Protein AF-A0A1G9JRP3-F1 (afdb_monomer_lite)

InterPro domains:
  IPR027787 Alpha/beta-hydrolase, catalytic domain [PF10081] (118-283)

Secondary structure (DSSP, 8-state):
---HHHHTTPPPPPTTS--S-HHHHHHHHHHHHHHHHTHHHHHHHHHHH-TTSPPPPTTTHHHHHHHHHHHHHHHHHHHHHHHHHHHHTHHHHHHHHHTPPPHHHHHHHH-TTPPPPEEEEE-TTT-SSHHHHHHHHHHHHHHTTGGGSSEEEEEE--TTS---HHHHHHHHHHTTT--EEEEE---SS-HHHHHHH-HHHHHHHHHHHHHHHHHHHHHS-TTTSPEEEEEE-THHHHHHHHHS-TTTTTTS--SEEE-TT--TTSHHHHHHHHSSPTTS-TTSSSPPPTTS-TT----HHHHHHHHHHHHHHTTSSTTSTT---HHHHHHHHHHHH--TT--HHHHHHHHHHHHHSPP--

Sequence (361 aa):
MASEREVFGVPEPPEDGWGPHVPVMQGRLGGIVTILGDWRGMCGLQLRLFPQLPHPSERHRPRCRVITFLVAMGISAAFLWKAADWQKMGHRGRSFIARAPSAEEISQFAGENAMAPVRVYVGRRSERTARARAELALLELIRAGGFEHSAVVVVVPVGSGWMDPGWYDTLDIMLGSDVSTVAVQYSYLTSVRSLLAHPEYSVEQARELFEVIYDYWTQLPRDNRPKLYMHGMSQGVFNSQSTVPLRDVLGAPNNGTLWPGSRFLSPIWQHARNDRLPGSPAWMREERALDVSEEFRWFPVMTMFQLALDMAISLQVPRYGHFYVAPDYIDAWAEVVQPEGWSAKRAAGLKAIFERRPAPL

Foldseek 3Di:
DDPPCVVPVDPDQPPQDDDDDPVVLVVVVVVLVVCVVPVVPVVVVVVVPCVPDDDDPPVCVVVVVVVVVVVSVVVVVSSVVSVVQCPQQPPQSNCVRVVADDLVLLCVQVNDPADDAAEAEGHQRNDDDLLVSLLVQVSSCVVSCQFQAQEEEEEQEAQLNHDFCLQVSLCSNLVSNSHYYTYYHQHNDGRVVCVVPDLPSSLRNSQSNCCSNVVVQVPDDPVRTHQYEYEYEASRLQSNLSNDDPVVCVPPHHLFYDYYHDDCPHPVNVVLQVPDDPDDDSQPPPDPDPPDDPPDDDDPPVVVVVVVVCQVCQCPDDPGRRHDHSLVSNVVVCVRVVDPPDDPVSSVVSVVSRVPDDRDD

Radius of gyration: 25.6 Å; chains: 1; bounding box: 76×58×69 Å

Organism: NCBI:txid571298

Structure (mmCIF, N/CA/C/O backbone):
data_AF-A0A1G9JRP3-F1
#
_entry.id   AF-A0A1G9JRP3-F1
#
loop_
_atom_site.group_PDB
_atom_site.id
_atom_site.type_symbol
_atom_site.label_atom_id
_atom_site.label_alt_id
_atom_site.label_comp_id
_atom_site.label_asym_id
_atom_site.label_entity_id
_atom_site.label_seq_id
_atom_site.pdbx_PDB_ins_code
_atom_site.Cartn_x
_atom_site.Cartn_y
_atom_site.Cartn_z
_atom_site.occupancy
_atom_site.B_iso_or_equiv
_atom_site.auth_seq_id
_atom_site.auth_comp_id
_atom_site.auth_asym_id
_atom_site.auth_atom_id
_atom_site.pdbx_PDB_model_num
ATOM 1 N N . MET A 1 1 ? 0.552 -30.786 21.983 1.00 34.22 1 MET A N 1
ATOM 2 C CA . MET A 1 1 ? -0.018 -29.951 20.910 1.00 34.22 1 MET A CA 1
ATOM 3 C C . MET A 1 1 ? 1.128 -29.623 19.978 1.00 34.22 1 MET A C 1
ATOM 5 O O . MET A 1 1 ? 2.030 -28.914 20.401 1.00 34.22 1 MET A O 1
ATOM 9 N N . ALA A 1 2 ? 1.160 -30.253 18.806 1.00 27.73 2 ALA A N 1
ATOM 10 C CA . ALA A 1 2 ? 2.118 -29.921 17.755 1.00 27.73 2 ALA A CA 1
ATOM 11 C C . ALA A 1 2 ? 1.861 -28.476 17.307 1.00 27.73 2 ALA A C 1
ATOM 13 O O . ALA A 1 2 ? 0.701 -28.068 17.225 1.00 27.73 2 ALA A O 1
ATOM 14 N N . SER A 1 3 ? 2.915 -27.691 17.087 1.00 39.50 3 SER A N 1
ATOM 15 C CA . SER A 1 3 ? 2.752 -26.334 16.554 1.00 39.50 3 SER A CA 1
ATOM 16 C C . SER A 1 3 ? 2.112 -26.412 15.163 1.00 39.50 3 SER A C 1
ATOM 18 O O . SER A 1 3 ? 2.389 -27.358 14.425 1.00 39.50 3 SER A O 1
ATOM 20 N N . GLU A 1 4 ? 1.288 -25.430 14.785 1.00 40.62 4 GLU A N 1
ATOM 21 C CA . GLU A 1 4 ? 0.619 -25.357 13.470 1.00 40.62 4 GLU A CA 1
ATOM 22 C C . GLU A 1 4 ? 1.589 -25.578 12.287 1.00 40.62 4 GLU A C 1
ATOM 24 O O . GLU A 1 4 ? 1.186 -26.033 11.223 1.00 40.62 4 GLU A O 1
ATOM 29 N N . ARG A 1 5 ? 2.895 -25.363 12.498 1.00 42.25 5 ARG A N 1
ATOM 30 C CA . ARG A 1 5 ? 3.983 -25.567 11.531 1.00 42.25 5 ARG A CA 1
ATOM 31 C C . ARG A 1 5 ? 4.261 -27.030 11.166 1.00 42.25 5 ARG A C 1
ATOM 33 O O . ARG A 1 5 ? 4.614 -27.296 10.021 1.00 42.25 5 ARG A O 1
ATOM 40 N N . GLU A 1 6 ? 4.084 -27.979 12.088 1.00 37.41 6 GLU A N 1
ATOM 41 C CA . GLU A 1 6 ? 4.340 -29.411 11.824 1.00 37.41 6 GLU A CA 1
ATOM 42 C C . GLU A 1 6 ? 3.258 -30.050 10.941 1.00 37.41 6 GLU A C 1
ATOM 44 O O . GLU A 1 6 ? 3.521 -31.037 10.258 1.00 37.41 6 GLU A O 1
ATOM 49 N N . VAL A 1 7 ? 2.049 -29.481 10.920 1.00 40.53 7 VAL A N 1
ATOM 50 C CA . VAL A 1 7 ? 0.906 -30.042 10.180 1.00 40.53 7 VAL A CA 1
ATOM 51 C C . VAL A 1 7 ? 0.972 -29.717 8.680 1.00 40.53 7 VAL A C 1
ATOM 53 O O . VAL A 1 7 ? 0.469 -30.493 7.871 1.00 40.53 7 VAL A O 1
ATOM 56 N N . PHE A 1 8 ? 1.629 -28.618 8.290 1.00 44.59 8 PHE A N 1
ATOM 57 C CA . PHE A 1 8 ? 1.588 -28.089 6.916 1.00 44.59 8 PHE A CA 1
ATOM 58 C C . PHE A 1 8 ? 2.904 -28.199 6.128 1.00 44.59 8 PHE A C 1
ATOM 60 O O . PHE A 1 8 ? 2.994 -27.667 5.025 1.00 44.59 8 PHE A O 1
ATOM 67 N N . GLY A 1 9 ? 3.925 -28.892 6.650 1.00 36.00 9 GLY A N 1
ATOM 68 C CA . GLY A 1 9 ? 5.159 -29.179 5.898 1.00 36.00 9 GLY A CA 1
ATOM 69 C C . GLY A 1 9 ? 5.923 -27.934 5.426 1.00 36.00 9 GLY A C 1
ATOM 70 O O . GLY A 1 9 ? 6.604 -27.981 4.401 1.00 36.00 9 GLY A O 1
ATOM 71 N N . VAL A 1 10 ? 5.791 -26.818 6.146 1.00 42.44 10 VAL A N 1
ATOM 72 C CA . VAL A 1 10 ? 6.447 -25.548 5.816 1.00 42.44 10 VAL A CA 1
ATOM 73 C C . VAL A 1 10 ? 7.942 -25.671 6.143 1.00 42.44 10 VAL A C 1
ATOM 75 O O . VAL A 1 10 ? 8.270 -25.974 7.292 1.00 42.44 10 VAL A O 1
ATOM 78 N N . PRO A 1 11 ? 8.865 -25.465 5.183 1.00 39.88 11 PRO A N 1
ATOM 79 C CA . PRO A 1 11 ? 10.292 -25.451 5.486 1.00 39.88 11 PRO A CA 1
ATOM 80 C C . PRO A 1 11 ? 10.613 -24.337 6.490 1.00 39.88 11 PRO A C 1
ATOM 82 O O . PRO A 1 11 ? 10.056 -23.242 6.407 1.00 39.88 11 PRO A O 1
ATOM 85 N N . GLU A 1 12 ? 11.513 -24.627 7.435 1.00 36.78 12 GLU A N 1
ATOM 86 C CA . GLU A 1 12 ? 12.042 -23.655 8.399 1.00 36.78 12 GLU A CA 1
ATOM 87 C C . GLU A 1 12 ? 12.442 -22.361 7.664 1.00 36.78 12 GLU A C 1
ATOM 89 O O . GLU A 1 12 ? 13.263 -22.421 6.738 1.00 36.78 12 GLU A O 1
ATOM 94 N N . PRO A 1 13 ? 11.867 -21.193 8.016 1.00 36.53 13 PRO A N 1
ATOM 95 C CA . PRO A 1 13 ? 12.328 -19.942 7.443 1.00 36.53 13 PRO A CA 1
ATOM 96 C C . PRO A 1 13 ? 13.792 -19.747 7.859 1.00 36.53 13 PRO A C 1
ATOM 98 O O . PRO A 1 13 ? 14.125 -19.976 9.023 1.00 36.53 13 PRO A O 1
ATOM 101 N N . PRO A 1 14 ? 14.684 -19.329 6.948 1.00 38.41 14 PRO A N 1
ATOM 102 C CA . PRO A 1 14 ? 16.069 -19.083 7.314 1.00 38.41 14 PRO A CA 1
ATOM 103 C C . PRO A 1 14 ? 16.133 -18.013 8.422 1.00 38.41 14 PRO A C 1
ATOM 105 O O . PRO A 1 14 ? 15.397 -17.021 8.398 1.00 38.41 14 PRO A O 1
ATOM 108 N N . GLU A 1 15 ? 16.981 -18.237 9.432 1.00 43.28 15 GLU A N 1
ATOM 109 C CA . GLU A 1 15 ? 17.050 -17.434 10.669 1.00 43.28 15 GLU A CA 1
ATOM 110 C C . GLU A 1 15 ? 17.464 -15.953 10.455 1.00 43.28 15 GLU A C 1
ATOM 112 O O . GLU A 1 15 ? 17.547 -15.173 11.408 1.00 43.28 15 GLU A O 1
ATOM 117 N N . ASP A 1 16 ? 17.740 -15.517 9.223 1.00 42.03 16 ASP A N 1
ATOM 118 C CA . ASP A 1 16 ? 18.426 -14.261 8.910 1.00 42.03 16 ASP A CA 1
ATOM 119 C C . ASP A 1 16 ? 17.558 -13.124 8.320 1.00 42.03 16 ASP A C 1
ATOM 121 O O . ASP A 1 16 ? 18.078 -12.023 8.108 1.00 42.03 16 ASP A O 1
ATOM 125 N N . GLY A 1 17 ? 16.237 -13.305 8.188 1.00 43.75 17 GLY A N 1
ATOM 126 C CA . GLY A 1 17 ? 15.295 -12.310 7.641 1.00 43.75 17 GLY A CA 1
ATOM 127 C C . GLY A 1 17 ? 14.971 -11.073 8.514 1.00 43.75 17 GLY A C 1
ATOM 128 O O . GLY A 1 17 ? 15.193 -11.025 9.726 1.00 43.75 17 GLY A O 1
ATOM 129 N N . TRP A 1 18 ? 14.429 -10.033 7.867 1.00 45.84 18 TRP A N 1
ATOM 130 C CA . TRP A 1 18 ? 14.178 -8.661 8.355 1.00 45.84 18 TRP A CA 1
ATOM 131 C C . TRP A 1 18 ? 13.263 -8.555 9.594 1.00 45.84 18 TRP A C 1
ATOM 133 O O . TRP A 1 18 ? 12.042 -8.539 9.475 1.00 45.84 18 TRP A O 1
ATOM 143 N N . GLY A 1 19 ? 13.834 -8.450 10.798 1.00 37.22 19 GLY A N 1
ATOM 144 C CA . GLY A 1 19 ? 13.121 -8.044 12.025 1.00 37.22 19 GLY A CA 1
ATOM 145 C C . GLY A 1 19 ? 13.136 -6.518 12.248 1.00 37.22 19 GLY A C 1
ATOM 146 O O . GLY A 1 19 ? 13.969 -5.827 11.651 1.00 37.22 19 GLY A O 1
ATOM 147 N N . PRO A 1 20 ? 12.236 -5.971 13.092 1.00 38.75 20 PRO A N 1
ATOM 148 C CA . PRO A 1 20 ? 12.035 -4.532 13.247 1.00 38.75 20 PRO A CA 1
ATOM 149 C C . PRO A 1 20 ? 13.217 -3.849 13.958 1.00 38.75 20 PRO A C 1
ATOM 151 O O . PRO A 1 20 ? 14.064 -4.491 14.575 1.00 38.75 20 PRO A O 1
ATOM 154 N N . HIS A 1 21 ? 13.237 -2.515 13.868 1.00 43.53 21 HIS A N 1
ATOM 155 C CA . HIS A 1 21 ? 14.241 -1.551 14.359 1.00 43.53 21 HIS A CA 1
ATOM 156 C C . HIS A 1 21 ? 15.341 -1.139 13.358 1.00 43.53 21 HIS A C 1
ATOM 158 O O . HIS A 1 21 ? 16.546 -1.254 13.594 1.00 43.53 21 HIS A O 1
ATOM 164 N N . VAL A 1 22 ? 14.902 -0.508 12.266 1.00 49.41 22 VAL A N 1
ATOM 165 C CA . VAL A 1 22 ? 15.742 0.244 11.313 1.00 49.41 22 VAL A CA 1
ATOM 166 C C . VAL A 1 22 ? 16.638 1.317 11.985 1.00 49.41 22 VAL A C 1
ATOM 168 O O . VAL A 1 22 ? 17.801 1.425 11.581 1.00 49.41 22 VAL A O 1
ATOM 171 N N . PRO A 1 23 ? 16.218 2.040 13.053 1.00 43.78 23 PRO A N 1
ATOM 172 C CA . PRO A 1 23 ? 17.108 2.972 13.761 1.00 43.78 23 PRO A CA 1
ATOM 173 C C . PRO A 1 23 ? 18.241 2.263 14.518 1.00 43.78 23 PRO A C 1
ATOM 175 O O . PRO A 1 23 ? 19.369 2.754 14.577 1.00 43.78 23 PRO A O 1
ATOM 178 N N . VAL A 1 24 ? 17.971 1.068 15.054 1.00 46.31 24 VAL A N 1
ATOM 179 C CA . VAL A 1 24 ? 18.950 0.268 15.805 1.00 46.31 24 VAL A CA 1
ATOM 180 C C . VAL A 1 24 ? 19.989 -0.334 14.863 1.00 46.31 24 VAL A C 1
ATOM 182 O O . VAL A 1 24 ? 21.167 -0.355 15.202 1.00 46.31 24 VAL A O 1
ATOM 185 N N . MET A 1 25 ? 19.597 -0.760 13.660 1.00 43.03 25 MET A N 1
ATOM 186 C CA . MET A 1 25 ? 20.533 -1.228 12.631 1.00 43.03 25 MET A CA 1
ATOM 187 C C . MET A 1 25 ? 21.493 -0.125 12.171 1.00 43.03 25 MET A C 1
ATOM 189 O O . MET A 1 25 ? 22.694 -0.371 12.106 1.00 43.03 25 MET A O 1
ATOM 193 N N . GLN A 1 26 ? 21.007 1.095 11.908 1.00 47.03 26 GLN A N 1
ATOM 194 C CA . GLN A 1 26 ? 21.872 2.221 11.527 1.00 47.03 26 GLN A CA 1
ATOM 195 C C . GLN A 1 26 ? 22.777 2.684 12.676 1.00 47.03 26 GLN A C 1
ATOM 197 O O . GLN A 1 26 ? 23.964 2.914 12.450 1.00 47.03 26 GLN A O 1
ATOM 202 N N . GLY A 1 27 ? 22.259 2.750 13.908 1.00 47.38 27 GLY A N 1
ATOM 203 C CA . GLY A 1 27 ? 23.057 3.062 15.096 1.00 47.38 27 GLY A CA 1
ATOM 204 C C . GLY A 1 27 ? 24.115 1.997 15.401 1.00 47.38 27 GLY A C 1
ATOM 205 O O . GLY A 1 27 ? 25.244 2.332 15.752 1.00 47.38 27 GLY A O 1
ATOM 206 N N . ARG A 1 28 ? 23.797 0.710 15.200 1.00 48.72 28 ARG A N 1
ATOM 207 C CA . ARG A 1 28 ? 24.743 -0.404 15.367 1.00 48.72 28 ARG A CA 1
ATOM 208 C C . ARG A 1 28 ? 25.771 -0.469 14.243 1.00 48.72 28 ARG A C 1
ATOM 210 O O . ARG A 1 28 ? 26.931 -0.697 14.544 1.00 48.72 28 ARG A O 1
ATOM 217 N N . LEU A 1 29 ? 25.400 -0.222 12.985 1.00 47.94 29 LEU A N 1
ATOM 218 C CA . LEU A 1 29 ? 26.350 -0.122 11.866 1.00 47.94 29 LEU A CA 1
ATOM 219 C C . LEU A 1 29 ? 27.284 1.082 12.029 1.00 47.94 29 LEU A C 1
ATOM 221 O O . LEU A 1 29 ? 28.487 0.928 11.858 1.00 47.94 29 LEU A O 1
ATOM 225 N N . GLY A 1 30 ? 26.757 2.245 12.425 1.00 50.50 30 GLY A N 1
ATOM 226 C CA . GLY A 1 30 ? 27.562 3.419 12.767 1.00 50.50 30 GLY A CA 1
ATOM 227 C C . GLY A 1 30 ? 28.500 3.136 13.940 1.00 50.50 30 GLY A C 1
ATOM 228 O O . GLY A 1 30 ? 29.698 3.355 13.825 1.00 50.50 30 GLY A O 1
ATOM 229 N N . GLY A 1 31 ? 27.981 2.536 15.016 1.00 51.69 31 GLY A N 1
ATOM 230 C CA . GLY A 1 31 ? 28.766 2.117 16.177 1.00 51.69 31 GLY A CA 1
ATOM 231 C C . GLY A 1 31 ? 29.848 1.094 15.834 1.00 51.69 31 GLY A C 1
ATOM 232 O O . GLY A 1 31 ? 30.980 1.258 16.261 1.00 51.69 31 GLY A O 1
ATOM 233 N N . ILE A 1 32 ? 29.551 0.081 15.015 1.00 52.16 32 ILE A N 1
ATOM 234 C CA . ILE A 1 32 ? 30.519 -0.931 14.564 1.00 52.16 32 ILE A CA 1
ATOM 235 C C . ILE A 1 32 ? 31.581 -0.303 13.656 1.00 52.16 32 ILE A C 1
ATOM 237 O O . ILE A 1 32 ? 32.757 -0.608 13.816 1.00 52.16 32 ILE A O 1
ATOM 241 N N . VAL A 1 33 ? 31.216 0.614 12.756 1.00 54.25 33 VAL A N 1
ATOM 242 C CA . VAL A 1 33 ? 32.180 1.347 11.917 1.00 54.25 33 VAL A CA 1
ATOM 243 C C . VAL A 1 33 ? 33.055 2.284 12.756 1.00 54.25 33 VAL A C 1
ATOM 245 O O . VAL A 1 33 ? 34.250 2.371 12.496 1.00 54.25 33 VAL A O 1
ATOM 248 N N . THR A 1 34 ? 32.525 2.918 13.806 1.00 50.16 34 THR A N 1
ATOM 249 C CA . THR A 1 34 ? 33.321 3.695 14.773 1.00 50.16 34 THR A CA 1
ATOM 250 C C . THR A 1 34 ? 34.225 2.795 15.627 1.00 50.16 34 THR A C 1
ATOM 252 O O . THR A 1 34 ? 35.392 3.122 15.826 1.00 50.16 34 THR A O 1
ATOM 255 N N . ILE A 1 35 ? 33.739 1.626 16.064 1.00 49.94 35 ILE A N 1
ATOM 256 C CA . ILE A 1 35 ? 34.517 0.608 16.796 1.00 49.94 35 ILE A CA 1
ATOM 257 C C . ILE A 1 35 ? 35.663 0.063 15.924 1.00 49.94 35 ILE A C 1
ATOM 259 O O . ILE A 1 35 ? 36.779 -0.111 16.411 1.00 49.94 35 ILE A O 1
ATOM 263 N N . LEU A 1 36 ? 35.409 -0.186 14.636 1.00 52.59 36 LEU A N 1
ATOM 264 C CA . LEU A 1 36 ? 36.413 -0.637 13.666 1.00 52.59 36 LEU A CA 1
ATOM 265 C C . LEU A 1 36 ? 37.375 0.493 13.263 1.00 52.59 36 LEU A C 1
ATOM 267 O O . LEU A 1 36 ? 38.558 0.236 13.045 1.00 52.59 36 LEU A O 1
ATOM 271 N N . GLY A 1 37 ? 36.884 1.732 13.191 1.00 52.25 37 GLY A N 1
ATOM 272 C CA . GLY A 1 37 ? 37.660 2.919 12.835 1.00 52.25 37 GLY A CA 1
ATOM 273 C C . GLY A 1 37 ? 38.616 3.387 13.932 1.00 52.25 37 GLY A C 1
ATOM 274 O O . GLY A 1 37 ? 39.686 3.899 13.611 1.00 52.25 37 GLY A O 1
ATOM 275 N N . ASP A 1 38 ? 38.283 3.163 15.209 1.00 52.75 38 ASP A N 1
ATOM 276 C CA . ASP A 1 38 ? 39.042 3.707 16.342 1.00 52.75 38 ASP A CA 1
ATOM 277 C C . ASP A 1 38 ? 39.466 2.644 17.378 1.00 52.75 38 ASP A C 1
ATOM 279 O O . ASP A 1 38 ? 39.447 2.842 18.597 1.00 52.75 38 ASP A O 1
ATOM 283 N N . TRP A 1 39 ? 39.912 1.480 16.888 1.00 51.53 39 TRP A N 1
ATOM 284 C CA . TRP A 1 39 ? 40.403 0.367 17.721 1.00 51.53 39 TRP A CA 1
ATOM 285 C C . TRP A 1 39 ? 41.623 0.745 18.590 1.00 51.53 39 TRP A C 1
ATOM 287 O O . TRP A 1 39 ? 41.856 0.159 19.650 1.00 51.53 39 TRP A O 1
ATOM 297 N N . ARG A 1 40 ? 42.400 1.764 18.184 1.00 53.44 40 ARG A N 1
ATOM 298 C CA . ARG A 1 40 ? 43.481 2.346 19.005 1.00 53.44 40 ARG A CA 1
ATOM 299 C C . ARG A 1 40 ? 42.934 3.202 20.155 1.00 53.44 40 ARG A C 1
ATOM 301 O O . ARG A 1 40 ? 43.493 3.145 21.251 1.00 53.44 40 ARG A O 1
ATOM 308 N N . GLY A 1 41 ? 41.842 3.936 19.929 1.00 48.88 41 GLY A N 1
ATOM 309 C CA . GLY A 1 41 ? 41.190 4.793 20.917 1.00 48.88 41 GLY A CA 1
ATOM 310 C C . GLY A 1 41 ? 40.440 4.009 21.993 1.00 48.88 41 GLY A C 1
ATOM 311 O O . GLY A 1 41 ? 40.659 4.243 23.178 1.00 48.88 41 GLY A O 1
ATOM 312 N N . MET A 1 42 ? 39.624 3.017 21.619 1.00 47.56 42 MET A N 1
ATOM 313 C CA . MET A 1 42 ? 38.803 2.260 22.582 1.00 47.56 42 MET A CA 1
ATOM 314 C C . MET A 1 42 ? 39.610 1.347 23.504 1.00 47.56 42 MET A C 1
ATOM 316 O O . MET A 1 42 ? 39.315 1.287 24.697 1.00 47.56 42 MET A O 1
ATOM 320 N N . CYS A 1 43 ? 40.667 0.698 23.005 1.00 54.03 43 CYS A N 1
ATOM 321 C CA . CYS A 1 43 ? 41.589 -0.019 23.886 1.00 54.03 43 CYS A CA 1
ATOM 322 C C . CYS A 1 43 ? 42.281 0.951 24.855 1.00 54.03 43 CYS A C 1
ATOM 324 O O . CYS A 1 43 ? 42.412 0.629 26.027 1.00 54.03 43 CYS A O 1
ATOM 326 N N . GLY A 1 44 ? 42.652 2.160 24.421 1.00 51.62 44 GLY A N 1
ATOM 327 C CA . GLY A 1 44 ? 43.226 3.180 25.307 1.00 51.62 44 GLY A CA 1
ATOM 328 C C . GLY A 1 44 ? 42.236 3.768 26.324 1.00 51.62 44 GLY A C 1
ATOM 329 O O . GLY A 1 44 ? 42.627 4.067 27.451 1.00 51.62 44 GLY A O 1
ATOM 330 N N . LEU A 1 45 ? 40.959 3.913 25.951 1.00 44.09 45 LEU A N 1
ATOM 331 C CA . LEU A 1 45 ? 39.925 4.557 26.767 1.00 44.09 45 LEU A CA 1
ATOM 332 C C . LEU A 1 45 ? 39.265 3.585 27.762 1.00 44.09 45 LEU A C 1
ATOM 334 O O . LEU A 1 45 ? 39.075 3.945 28.922 1.00 44.09 45 LEU A O 1
ATOM 338 N N . GLN A 1 46 ? 39.002 2.329 27.369 1.00 46.12 46 GLN A N 1
ATOM 339 C CA . GLN A 1 46 ? 38.546 1.287 28.304 1.00 46.12 46 GLN A CA 1
ATOM 340 C C . GLN A 1 46 ? 39.629 0.926 29.333 1.00 46.12 46 GLN A C 1
ATOM 342 O O . GLN A 1 46 ? 39.300 0.670 30.489 1.00 46.12 46 GLN A O 1
ATOM 347 N N . LEU A 1 47 ? 40.915 0.999 28.957 1.00 50.25 47 LEU A N 1
ATOM 348 C CA . LEU A 1 47 ? 42.036 0.819 29.890 1.00 50.25 47 LEU A CA 1
ATOM 349 C C . LEU A 1 47 ? 42.170 1.960 30.915 1.00 50.25 47 LEU A C 1
ATOM 351 O O . LEU A 1 47 ? 42.809 1.762 31.944 1.00 50.25 47 LEU A O 1
ATOM 355 N N . ARG A 1 48 ? 41.570 3.136 30.671 1.00 48.00 48 ARG A N 1
ATOM 356 C CA . ARG A 1 48 ? 41.548 4.257 31.630 1.00 48.00 48 ARG A CA 1
ATOM 357 C C . ARG A 1 48 ? 40.315 4.271 32.533 1.00 48.00 48 ARG A C 1
ATOM 359 O O . ARG A 1 48 ? 40.401 4.792 33.638 1.00 48.00 48 ARG A O 1
ATOM 366 N N . LEU A 1 49 ? 39.188 3.716 32.083 1.00 48.69 49 LEU A N 1
ATOM 367 C CA . LEU A 1 49 ? 37.917 3.761 32.819 1.00 48.69 49 LEU A CA 1
ATOM 368 C C . LEU A 1 49 ? 37.705 2.575 33.774 1.00 48.69 49 LEU A C 1
ATOM 370 O O . LEU A 1 49 ? 36.920 2.692 34.709 1.00 48.69 49 LEU A O 1
ATOM 374 N N . PHE A 1 50 ? 38.424 1.463 33.592 1.00 50.81 50 PHE A N 1
ATOM 375 C CA . PHE A 1 50 ? 38.316 0.281 34.455 1.00 50.81 50 PHE A CA 1
ATOM 376 C C . PHE A 1 50 ? 39.695 -0.208 34.931 1.00 50.81 50 PHE A C 1
ATOM 378 O O . PHE A 1 50 ? 40.193 -1.221 34.437 1.00 50.81 50 PHE A O 1
ATOM 385 N N . PRO A 1 51 ? 40.318 0.458 35.923 1.00 52.69 51 PRO A N 1
ATOM 386 C CA . PRO A 1 51 ? 41.608 0.033 36.477 1.00 52.69 51 PRO A CA 1
ATOM 387 C C . PRO A 1 51 ? 41.561 -1.320 37.218 1.00 52.69 51 PRO A C 1
ATOM 389 O O . PRO A 1 51 ? 42.601 -1.814 37.638 1.00 52.69 51 PRO A O 1
ATOM 392 N N . GLN A 1 52 ? 40.377 -1.926 37.386 1.00 53.00 52 GLN A N 1
ATOM 393 C CA . GLN A 1 52 ? 40.176 -3.170 38.143 1.00 53.00 52 GLN A CA 1
ATOM 394 C C . GLN A 1 52 ? 39.957 -4.424 37.282 1.00 53.00 52 GLN A C 1
ATOM 396 O O . GLN A 1 52 ? 39.760 -5.507 37.830 1.00 53.00 52 GLN A O 1
ATOM 401 N N . LEU A 1 53 ? 39.973 -4.323 35.948 1.00 54.53 53 LEU A N 1
ATOM 402 C CA . LEU A 1 53 ? 39.851 -5.519 35.112 1.00 54.53 53 LEU A CA 1
ATOM 403 C C . LEU A 1 53 ? 41.178 -6.302 35.126 1.00 54.53 53 LEU A C 1
ATOM 405 O O . LEU A 1 53 ? 42.210 -5.733 34.760 1.00 54.53 53 LEU A O 1
ATOM 409 N N . PRO A 1 54 ? 41.186 -7.592 35.519 1.00 58.12 54 PRO A N 1
ATOM 410 C CA . PRO A 1 54 ? 42.403 -8.392 35.543 1.00 58.12 54 PRO A CA 1
ATOM 411 C C . PRO A 1 54 ? 43.024 -8.452 34.145 1.00 58.12 54 PRO A C 1
ATOM 413 O O . PRO A 1 54 ? 42.383 -8.851 33.170 1.00 58.12 54 PRO A O 1
ATOM 416 N N . HIS A 1 55 ? 44.290 -8.042 34.041 1.00 58.16 55 HIS A N 1
ATOM 417 C CA . HIS A 1 55 ? 45.019 -8.109 32.784 1.00 58.16 55 HIS A CA 1
ATOM 418 C C . HIS A 1 55 ? 45.189 -9.577 32.366 1.00 58.16 55 HIS A C 1
ATOM 420 O O . HIS A 1 55 ? 45.655 -10.388 33.172 1.00 58.16 55 HIS A O 1
ATOM 426 N N . PRO A 1 56 ? 44.863 -9.949 31.114 1.00 59.28 56 PRO A N 1
ATOM 427 C CA . PRO A 1 56 ? 45.206 -11.273 30.623 1.00 59.28 56 PRO A CA 1
ATOM 428 C C . PRO A 1 56 ? 46.725 -11.427 30.706 1.00 59.28 56 PRO A C 1
ATOM 430 O O . PRO A 1 56 ? 47.462 -10.565 30.218 1.00 59.28 56 PRO A O 1
ATOM 433 N N . SER A 1 57 ? 47.198 -12.508 31.330 1.00 63.78 57 SER A N 1
ATOM 434 C CA . SER A 1 57 ? 48.636 -12.764 31.439 1.00 63.78 57 SER A CA 1
ATOM 435 C C . SER A 1 57 ? 49.285 -12.772 30.051 1.00 63.78 57 SER A C 1
ATOM 437 O O . SER A 1 57 ? 48.640 -13.148 29.064 1.00 63.78 57 SER A O 1
ATOM 439 N N . GLU A 1 58 ? 50.553 -12.354 29.947 1.00 65.44 58 GLU A N 1
ATOM 440 C CA . GLU A 1 58 ? 51.235 -12.170 28.650 1.00 65.44 58 GLU A CA 1
ATOM 441 C C . GLU A 1 58 ? 51.135 -13.399 27.732 1.00 65.44 58 GLU A C 1
ATOM 443 O O . GLU A 1 58 ? 51.018 -13.269 26.514 1.00 65.44 58 GLU A O 1
ATOM 448 N N . ARG A 1 59 ? 51.051 -14.592 28.331 1.00 70.56 59 ARG A N 1
ATOM 449 C CA . ARG A 1 59 ? 50.855 -15.881 27.660 1.00 70.56 59 ARG A CA 1
ATOM 450 C C . ARG A 1 59 ? 49.514 -16.021 26.921 1.00 70.56 59 ARG A C 1
ATOM 452 O O . ARG A 1 59 ? 49.457 -16.681 25.886 1.00 70.56 59 ARG A O 1
ATOM 459 N N . HIS A 1 60 ? 48.430 -15.440 27.437 1.00 69.31 60 HIS A N 1
ATOM 460 C CA . HIS A 1 60 ? 47.077 -15.568 26.871 1.00 69.31 60 HIS A CA 1
ATOM 461 C C . HIS A 1 60 ? 46.680 -14.380 25.993 1.00 69.31 60 HIS A C 1
ATOM 463 O O . HIS A 1 60 ? 45.806 -14.513 25.138 1.00 69.31 60 HIS A O 1
ATOM 469 N N . ARG A 1 61 ? 47.370 -13.243 26.137 1.00 69.31 61 ARG A N 1
ATOM 470 C CA . ARG A 1 61 ? 47.156 -12.026 25.346 1.00 69.31 61 ARG A CA 1
ATOM 471 C C . ARG A 1 61 ? 47.082 -12.252 23.822 1.00 69.31 61 ARG A C 1
ATOM 473 O O . ARG A 1 61 ? 46.161 -11.697 23.218 1.00 69.31 61 ARG A O 1
ATOM 480 N N . PRO A 1 62 ? 47.959 -13.050 23.169 1.00 74.19 62 PRO A N 1
ATOM 481 C CA . PRO A 1 62 ? 47.836 -13.301 21.730 1.00 74.19 62 PRO A CA 1
ATOM 482 C C . PRO A 1 62 ? 46.587 -14.123 21.380 1.00 74.19 62 PRO A C 1
ATOM 484 O O . PRO A 1 62 ? 45.923 -13.821 20.393 1.00 74.19 62 PRO A O 1
ATOM 487 N N . ARG A 1 63 ? 46.208 -15.102 22.213 1.00 75.62 63 ARG A N 1
ATOM 488 C CA . ARG A 1 63 ? 45.003 -15.924 22.002 1.00 75.62 63 ARG A CA 1
ATOM 489 C C . ARG A 1 63 ? 43.727 -15.103 22.156 1.00 75.62 63 ARG A C 1
ATOM 491 O O . ARG A 1 63 ? 42.858 -15.185 21.297 1.00 75.62 63 ARG A O 1
ATOM 498 N N . CYS A 1 64 ? 43.642 -14.261 23.187 1.00 71.88 64 CYS A N 1
ATOM 499 C CA . CYS A 1 64 ? 42.511 -13.350 23.370 1.00 71.88 64 CYS A CA 1
ATOM 500 C C . CYS A 1 64 ? 42.364 -12.396 22.178 1.00 71.88 64 CYS A C 1
ATOM 502 O O . CYS A 1 64 ? 41.257 -12.217 21.688 1.00 71.88 64 CYS A O 1
ATOM 504 N N . ARG A 1 65 ? 43.473 -11.854 21.646 1.00 72.62 65 ARG A N 1
ATOM 505 C CA . ARG A 1 65 ? 43.442 -11.005 20.440 1.00 72.62 65 ARG A CA 1
ATOM 506 C C . ARG A 1 65 ? 42.887 -11.737 19.220 1.00 72.62 65 ARG A C 1
ATOM 508 O O . ARG A 1 65 ? 42.054 -11.172 18.522 1.00 72.62 65 ARG A O 1
ATOM 515 N N . VAL A 1 66 ? 43.325 -12.975 18.980 1.00 76.56 66 VAL A N 1
ATOM 516 C CA . VAL A 1 66 ? 42.830 -13.788 17.857 1.00 76.56 66 VAL A CA 1
ATOM 517 C C . VAL A 1 66 ? 41.344 -14.104 18.025 1.00 76.56 66 VAL A C 1
ATOM 519 O O . VAL A 1 66 ? 40.581 -13.911 17.086 1.00 76.56 66 VAL A O 1
ATOM 522 N N . ILE A 1 67 ? 40.907 -14.515 19.219 1.00 78.31 67 ILE A N 1
ATOM 523 C CA . ILE A 1 67 ? 39.492 -14.814 19.493 1.00 78.31 67 ILE A CA 1
ATOM 524 C C . ILE A 1 67 ? 38.625 -13.570 19.281 1.00 78.31 67 ILE A C 1
ATOM 526 O O . ILE A 1 67 ? 37.635 -13.631 18.560 1.00 78.31 67 ILE A O 1
ATOM 530 N N . THR A 1 68 ? 39.008 -12.425 19.849 1.00 71.69 68 THR A N 1
ATOM 531 C CA . THR A 1 68 ? 38.272 -11.168 19.665 1.00 71.69 68 THR A CA 1
ATOM 532 C C . THR A 1 68 ? 38.224 -10.748 18.196 1.00 71.69 68 THR A C 1
ATOM 534 O O . THR A 1 68 ? 37.175 -10.313 17.733 1.00 71.69 68 THR A O 1
ATOM 537 N N . PHE A 1 69 ? 39.319 -10.916 17.448 1.00 76.44 69 PHE A N 1
ATOM 538 C CA . PHE A 1 69 ? 39.351 -10.634 16.013 1.00 76.44 69 PHE A CA 1
ATOM 539 C C . PHE A 1 69 ? 38.392 -11.535 15.224 1.00 76.44 69 PHE A C 1
ATOM 541 O O . PHE A 1 69 ? 37.628 -11.034 14.404 1.00 76.44 69 PHE A O 1
ATOM 548 N N . LEU A 1 70 ? 38.376 -12.842 15.502 1.00 80.25 70 LEU A N 1
ATOM 549 C CA . LEU A 1 70 ? 37.468 -13.790 14.848 1.00 80.25 70 LEU A CA 1
ATOM 550 C C . LEU A 1 70 ? 35.998 -13.495 15.174 1.00 80.25 70 LEU A C 1
ATOM 552 O O . LEU A 1 70 ? 35.164 -13.501 14.273 1.00 80.25 70 LEU A O 1
ATOM 556 N N . VAL A 1 71 ? 35.685 -13.170 16.433 1.00 77.75 71 VAL A N 1
ATOM 557 C CA . VAL A 1 71 ? 34.335 -12.751 16.843 1.00 77.75 71 VAL A CA 1
ATOM 558 C C . VAL A 1 71 ? 33.930 -11.460 16.128 1.00 77.75 71 VAL A C 1
ATOM 560 O O . VAL A 1 71 ? 32.843 -11.392 15.562 1.00 77.75 71 VAL A O 1
ATOM 563 N N . ALA A 1 72 ? 34.809 -10.454 16.084 1.00 68.31 72 ALA A N 1
ATOM 564 C CA . ALA A 1 72 ? 34.544 -9.199 15.383 1.00 68.31 72 ALA A CA 1
ATOM 565 C C . ALA A 1 72 ? 34.358 -9.404 13.869 1.00 68.31 72 ALA A C 1
ATOM 567 O O . ALA A 1 72 ? 33.465 -8.794 13.280 1.00 68.31 72 ALA A O 1
ATOM 568 N N . MET A 1 73 ? 35.147 -10.285 13.242 1.00 79.25 73 MET A N 1
ATOM 569 C CA . MET A 1 73 ? 34.975 -10.667 11.837 1.00 79.25 73 MET A CA 1
ATOM 570 C C . MET A 1 73 ? 33.642 -11.375 11.593 1.00 79.25 73 MET A C 1
ATOM 572 O O . MET A 1 73 ? 32.950 -11.020 10.644 1.00 79.25 73 MET A O 1
ATOM 576 N N . GLY A 1 74 ? 33.265 -12.334 12.444 1.00 78.19 74 GLY A N 1
ATOM 577 C CA . GLY A 1 74 ? 31.991 -13.048 12.331 1.00 78.19 74 GLY A CA 1
ATOM 578 C C . GLY A 1 74 ? 30.796 -12.104 12.459 1.00 78.19 74 GLY A C 1
ATOM 579 O O . GLY A 1 74 ? 29.904 -12.114 11.613 1.00 78.19 74 GLY A O 1
ATOM 580 N N . ILE A 1 75 ? 30.830 -11.213 13.455 1.00 76.81 75 ILE A N 1
ATOM 581 C CA . ILE A 1 75 ? 29.827 -10.157 13.631 1.00 76.81 75 ILE A CA 1
ATOM 582 C C . ILE A 1 75 ? 29.780 -9.266 12.382 1.00 76.81 75 ILE A C 1
ATOM 584 O O . ILE A 1 75 ? 28.713 -9.067 11.808 1.00 76.81 75 ILE A O 1
ATOM 588 N N . SER A 1 76 ? 30.927 -8.768 11.915 1.00 71.44 76 SER A N 1
ATOM 589 C CA . SER A 1 76 ? 30.993 -7.885 10.742 1.00 71.44 76 SER A CA 1
ATOM 590 C C . SER A 1 76 ? 30.447 -8.555 9.482 1.00 71.44 76 SER A C 1
ATOM 592 O O . SER A 1 76 ? 29.687 -7.929 8.750 1.00 71.44 76 SER A O 1
ATOM 594 N N . ALA A 1 77 ? 30.775 -9.827 9.246 1.00 75.12 77 ALA A N 1
ATOM 595 C CA . ALA A 1 77 ? 30.250 -10.594 8.121 1.00 75.12 77 ALA A CA 1
ATOM 596 C C . ALA A 1 77 ? 28.720 -10.729 8.191 1.00 75.12 77 ALA A C 1
ATOM 598 O O . ALA A 1 77 ? 28.045 -10.465 7.198 1.00 75.12 77 ALA A O 1
ATOM 599 N N . ALA A 1 78 ? 28.166 -11.039 9.368 1.00 73.06 78 ALA A N 1
ATOM 600 C CA . ALA A 1 78 ? 26.719 -11.131 9.565 1.00 73.06 78 ALA A CA 1
ATOM 601 C C . ALA A 1 78 ? 26.009 -9.782 9.334 1.00 73.06 78 ALA A C 1
ATOM 603 O O . ALA A 1 78 ? 24.969 -9.723 8.677 1.00 73.06 78 ALA A O 1
ATOM 604 N N . PHE A 1 79 ? 26.579 -8.676 9.821 1.00 73.75 79 PHE A N 1
ATOM 605 C CA . PHE A 1 79 ? 26.021 -7.339 9.590 1.00 73.75 79 PHE A CA 1
ATOM 606 C C . PHE A 1 79 ? 26.143 -6.894 8.128 1.00 73.75 79 PHE A C 1
ATOM 608 O O . PHE A 1 79 ? 25.211 -6.282 7.610 1.00 73.75 79 PHE A O 1
ATOM 615 N N . LEU A 1 80 ? 27.252 -7.208 7.449 1.00 69.69 80 LEU A N 1
ATOM 616 C CA . LEU A 1 80 ? 27.432 -6.929 6.021 1.00 69.69 80 LEU A CA 1
ATOM 617 C C . LEU A 1 80 ? 26.447 -7.724 5.161 1.00 69.69 80 LEU A C 1
ATOM 619 O O . LEU A 1 80 ? 25.888 -7.166 4.219 1.00 69.69 80 LEU A O 1
ATOM 623 N N . TRP A 1 81 ? 26.193 -8.986 5.512 1.00 68.00 81 TRP A N 1
ATOM 624 C CA . TRP A 1 81 ? 25.180 -9.818 4.865 1.00 68.00 81 TRP A CA 1
ATOM 625 C C . TRP A 1 81 ? 23.786 -9.200 4.995 1.00 68.00 81 TRP A C 1
ATOM 627 O O . TRP A 1 81 ? 23.160 -8.876 3.986 1.00 68.00 81 TRP A O 1
ATOM 637 N N . LYS A 1 82 ? 23.349 -8.891 6.227 1.00 72.62 82 LYS A N 1
ATOM 638 C CA . LYS A 1 82 ? 22.062 -8.211 6.447 1.00 72.62 82 LYS A CA 1
ATOM 639 C C . LYS A 1 82 ? 22.003 -6.867 5.722 1.00 72.62 82 LYS A C 1
ATOM 641 O O . LYS A 1 82 ? 21.007 -6.545 5.085 1.00 72.62 82 LYS A O 1
ATOM 646 N N . ALA A 1 83 ? 23.077 -6.080 5.743 1.00 68.81 83 ALA A N 1
ATOM 647 C CA . ALA A 1 83 ? 23.128 -4.823 5.005 1.00 68.81 83 ALA A CA 1
ATOM 648 C C . ALA A 1 83 ? 22.968 -5.026 3.488 1.00 68.81 83 ALA A C 1
ATOM 650 O O . ALA A 1 83 ? 22.310 -4.207 2.846 1.00 68.81 83 ALA A O 1
ATOM 651 N N . ALA A 1 84 ? 23.520 -6.099 2.912 1.00 61.41 84 ALA A N 1
ATOM 652 C CA . ALA A 1 84 ? 23.372 -6.419 1.495 1.00 61.41 84 ALA A CA 1
ATOM 653 C C . ALA A 1 84 ? 21.914 -6.730 1.128 1.00 61.41 84 ALA A C 1
ATOM 655 O O . ALA A 1 84 ? 21.415 -6.207 0.128 1.00 61.41 84 ALA A O 1
ATOM 656 N N . ASP A 1 85 ? 21.200 -7.485 1.962 1.00 73.06 85 ASP A N 1
ATOM 657 C CA . ASP A 1 85 ? 19.773 -7.751 1.759 1.00 73.06 85 ASP A CA 1
ATOM 658 C C . ASP A 1 85 ? 18.927 -6.467 1.866 1.00 73.06 85 ASP A C 1
ATOM 660 O O . ASP A 1 85 ? 17.999 -6.271 1.076 1.00 73.06 85 ASP A O 1
ATOM 664 N N . TRP A 1 86 ? 19.322 -5.510 2.721 1.00 77.69 86 TRP A N 1
ATOM 665 C CA . TRP A 1 86 ? 18.661 -4.197 2.814 1.00 77.69 86 TRP A CA 1
ATOM 666 C C . TRP A 1 86 ? 18.789 -3.445 1.495 1.00 77.69 86 TRP A C 1
ATOM 668 O O . TRP A 1 86 ? 17.863 -2.769 1.043 1.00 77.69 86 TRP A O 1
ATOM 678 N N . GLN A 1 87 ? 19.964 -3.548 0.863 1.00 76.19 87 GLN A N 1
ATOM 679 C CA . GLN A 1 87 ? 20.227 -2.884 -0.408 1.00 76.19 87 GLN A CA 1
ATOM 680 C C . GLN A 1 87 ? 19.440 -3.520 -1.559 1.00 76.19 87 GLN A C 1
ATOM 682 O O . GLN A 1 87 ? 19.003 -2.789 -2.453 1.00 76.19 87 GLN A O 1
ATOM 687 N N . LYS A 1 88 ? 19.205 -4.844 -1.540 1.00 81.00 88 LYS A N 1
ATOM 688 C CA . LYS A 1 88 ? 18.420 -5.542 -2.581 1.00 81.00 88 LYS A CA 1
ATOM 689 C C . LYS A 1 88 ? 16.980 -5.024 -2.679 1.00 81.00 88 LYS A C 1
ATOM 691 O O . LYS A 1 88 ? 16.429 -4.974 -3.780 1.00 81.00 88 LYS A O 1
ATOM 696 N N . MET A 1 89 ? 16.409 -4.562 -1.564 1.00 81.62 89 MET A N 1
ATOM 697 C CA . MET A 1 89 ? 15.053 -4.003 -1.480 1.00 81.62 89 MET A CA 1
ATOM 698 C C . MET A 1 89 ? 14.870 -2.692 -2.276 1.00 81.62 89 MET A C 1
ATOM 700 O O . MET A 1 89 ? 13.759 -2.331 -2.662 1.00 81.62 89 MET A O 1
ATOM 704 N N . GLY A 1 90 ? 15.958 -1.969 -2.567 1.00 85.06 90 GLY A N 1
ATOM 705 C CA . GLY A 1 90 ? 15.901 -0.666 -3.234 1.00 85.06 90 GLY A CA 1
ATOM 706 C C . GLY A 1 90 ? 15.416 0.464 -2.314 1.00 85.06 90 GLY A C 1
ATOM 707 O O . GLY A 1 90 ? 15.047 0.257 -1.163 1.00 85.06 90 GLY A O 1
ATOM 708 N N . HIS A 1 91 ? 15.476 1.716 -2.777 1.00 85.44 91 HIS A N 1
ATOM 709 C CA . HIS A 1 91 ? 15.128 2.867 -1.925 1.00 85.44 91 HIS A CA 1
ATOM 710 C C . HIS A 1 91 ? 13.625 2.950 -1.597 1.00 85.44 91 HIS A C 1
ATOM 712 O O . HIS A 1 91 ? 13.275 3.346 -0.489 1.00 85.44 91 HIS A O 1
ATOM 718 N N . ARG A 1 92 ? 12.744 2.554 -2.531 1.00 89.00 92 ARG A N 1
ATOM 719 C CA . ARG A 1 92 ? 11.285 2.597 -2.338 1.00 89.00 92 ARG A CA 1
ATOM 720 C C . ARG A 1 92 ? 10.818 1.601 -1.282 1.00 89.00 92 ARG A C 1
ATOM 722 O O . ARG A 1 92 ? 10.148 2.018 -0.346 1.00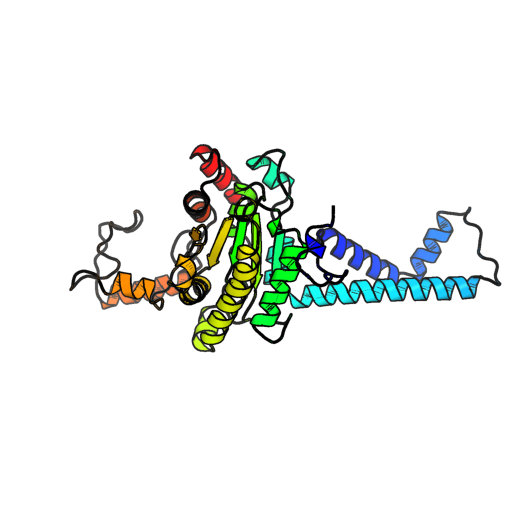 89.00 92 ARG A O 1
ATOM 729 N N . GLY A 1 93 ? 11.261 0.347 -1.364 1.00 89.00 93 GLY A N 1
ATOM 730 C CA . GLY A 1 93 ? 10.950 -0.647 -0.339 1.00 89.00 93 GLY A CA 1
ATOM 731 C C . GLY A 1 93 ? 11.505 -0.266 1.033 1.00 89.00 93 GLY A C 1
ATOM 732 O O . GLY A 1 93 ? 10.769 -0.273 2.012 1.00 89.00 93 GLY A O 1
ATOM 733 N N . ARG A 1 94 ? 12.755 0.213 1.104 1.00 89.00 94 ARG A N 1
ATOM 734 C CA . ARG A 1 94 ? 13.325 0.713 2.369 1.00 89.00 94 ARG A CA 1
ATOM 735 C C . ARG A 1 94 ? 12.512 1.856 2.971 1.00 89.00 94 ARG A C 1
ATOM 737 O O . ARG A 1 94 ? 12.307 1.876 4.176 1.00 89.00 94 ARG A O 1
ATOM 744 N N . SER A 1 95 ? 12.040 2.790 2.145 1.00 88.12 95 SER A N 1
ATOM 745 C CA . SER A 1 95 ? 11.165 3.876 2.597 1.00 88.12 95 SER A CA 1
ATOM 746 C C . SER A 1 95 ? 9.816 3.354 3.096 1.00 88.12 95 SER A C 1
ATOM 748 O O . SER A 1 95 ? 9.334 3.832 4.115 1.00 88.12 95 SER A O 1
ATOM 750 N N . PHE A 1 96 ? 9.219 2.385 2.400 1.00 90.88 96 PHE A N 1
ATOM 751 C CA . PHE A 1 96 ? 7.949 1.765 2.781 1.00 90.88 96 PHE A CA 1
ATOM 752 C C . PHE A 1 96 ? 8.031 1.055 4.141 1.00 90.88 96 PHE A C 1
ATOM 754 O O . PHE A 1 96 ? 7.133 1.214 4.964 1.00 90.88 96 PHE A O 1
ATOM 761 N N . ILE A 1 97 ? 9.131 0.348 4.414 1.00 89.25 97 ILE A N 1
ATOM 762 C CA . ILE A 1 97 ? 9.362 -0.311 5.707 1.00 89.25 97 ILE A CA 1
ATOM 763 C C . ILE A 1 97 ? 9.729 0.699 6.804 1.00 89.25 97 ILE A C 1
ATOM 765 O O . ILE A 1 97 ? 9.185 0.657 7.902 1.00 89.25 97 ILE A O 1
ATOM 769 N N . ALA A 1 98 ? 10.661 1.616 6.531 1.00 86.06 98 ALA A N 1
ATOM 770 C CA . ALA A 1 98 ? 11.243 2.480 7.560 1.00 86.06 98 ALA A CA 1
ATOM 771 C C . ALA A 1 98 ? 10.349 3.654 7.986 1.00 86.06 98 ALA A C 1
ATOM 773 O O . ALA A 1 98 ? 10.589 4.233 9.041 1.00 86.06 98 ALA A O 1
ATOM 774 N N . ARG A 1 99 ? 9.363 4.034 7.164 1.00 86.44 99 ARG A N 1
ATOM 775 C CA . ARG A 1 99 ? 8.443 5.152 7.434 1.00 86.44 99 ARG A CA 1
ATOM 776 C C . ARG A 1 99 ? 7.057 4.684 7.893 1.00 86.44 99 ARG A C 1
ATOM 778 O O . ARG A 1 99 ? 6.077 5.379 7.648 1.00 86.44 99 ARG A O 1
ATOM 785 N N . ALA A 1 100 ? 6.957 3.502 8.497 1.00 86.94 100 ALA A N 1
ATOM 786 C CA . ALA A 1 100 ? 5.707 3.071 9.115 1.00 86.94 100 ALA A CA 1
ATOM 787 C C . ALA A 1 100 ? 5.314 4.011 10.275 1.00 86.94 100 ALA A C 1
ATOM 789 O O . ALA A 1 100 ? 6.217 4.519 10.952 1.00 86.94 100 ALA A O 1
ATOM 790 N N . PRO A 1 101 ? 4.008 4.265 10.499 1.00 87.44 101 PRO A N 1
ATOM 791 C CA . PRO A 1 101 ? 3.526 4.984 11.672 1.00 87.44 101 PRO A CA 1
ATOM 792 C C . PRO A 1 101 ? 4.099 4.372 12.954 1.00 87.44 101 PRO A C 1
ATOM 794 O O . PRO A 1 101 ? 4.296 3.157 13.044 1.00 87.44 101 PRO A O 1
ATOM 797 N N . SER A 1 102 ? 4.400 5.210 13.945 1.00 83.31 102 SER A N 1
ATOM 798 C CA . SER A 1 102 ? 4.867 4.705 15.236 1.00 83.31 102 SER A CA 1
ATOM 799 C C . SER A 1 102 ? 3.709 4.061 16.000 1.00 83.31 102 SER A C 1
ATOM 801 O O . SER A 1 102 ? 2.554 4.447 15.825 1.00 83.31 102 SER A O 1
ATOM 803 N N . ALA A 1 103 ? 4.016 3.122 16.899 1.00 83.12 103 ALA A N 1
ATOM 804 C CA . ALA A 1 103 ? 3.007 2.541 17.787 1.00 83.12 103 ALA A CA 1
ATOM 805 C C . ALA A 1 103 ? 2.249 3.626 18.575 1.00 83.12 103 ALA A C 1
ATOM 807 O O . ALA A 1 103 ? 1.042 3.536 18.737 1.00 83.12 103 ALA A O 1
ATOM 808 N N . GLU A 1 104 ? 2.938 4.696 18.986 1.00 83.38 104 GLU A N 1
ATOM 809 C CA . GLU A 1 104 ? 2.320 5.848 19.647 1.00 83.38 104 GLU A CA 1
ATOM 810 C C . GLU A 1 104 ? 1.303 6.565 18.745 1.00 83.38 104 GLU A C 1
ATOM 812 O O . GLU A 1 104 ? 0.191 6.848 19.184 1.00 83.38 104 GLU A O 1
ATOM 817 N N . GLU A 1 105 ? 1.651 6.830 17.482 1.00 84.94 105 GLU A N 1
ATOM 818 C CA . GLU A 1 105 ? 0.742 7.467 16.523 1.00 84.94 105 GLU A CA 1
ATOM 819 C C . GLU A 1 105 ? -0.498 6.600 16.267 1.00 84.94 105 GLU A C 1
ATOM 821 O O . GLU A 1 105 ? -1.621 7.103 16.239 1.00 84.94 105 GLU A O 1
ATOM 826 N N . ILE A 1 106 ? -0.302 5.287 16.132 1.00 89.94 106 ILE A N 1
ATOM 827 C CA . ILE A 1 106 ? -1.392 4.329 15.937 1.00 89.94 106 ILE A CA 1
ATOM 828 C C . ILE A 1 106 ? -2.280 4.293 17.185 1.00 89.94 106 ILE A C 1
ATOM 830 O O . ILE A 1 106 ? -3.499 4.421 17.071 1.00 89.94 106 ILE A O 1
ATOM 834 N N . SER A 1 107 ? -1.694 4.204 18.383 1.00 87.69 107 SER A N 1
ATOM 835 C CA . SER A 1 107 ? -2.439 4.162 19.644 1.00 87.69 107 SER A CA 1
ATOM 836 C C . SER A 1 107 ? -3.243 5.428 19.921 1.00 87.69 107 SER A C 1
ATOM 838 O O . SER A 1 107 ? -4.335 5.336 20.479 1.00 87.69 107 SER A O 1
ATOM 840 N N . GLN A 1 108 ? -2.769 6.602 19.491 1.00 87.75 108 GLN A N 1
ATOM 841 C CA . GLN A 1 108 ? -3.527 7.854 19.616 1.00 87.75 108 GLN A CA 1
ATOM 842 C C . GLN A 1 108 ? -4.885 7.803 18.895 1.00 87.75 108 GLN A C 1
ATOM 844 O O . GLN A 1 108 ? -5.817 8.499 19.300 1.00 87.75 108 GLN A O 1
ATOM 849 N N . PHE A 1 109 ? -5.014 6.989 17.843 1.00 91.12 109 PHE A N 1
ATOM 850 C CA . PHE A 1 109 ? -6.248 6.857 17.067 1.00 91.12 109 PHE A CA 1
ATOM 851 C C . PHE A 1 109 ? -7.010 5.549 17.334 1.00 91.12 109 PHE A C 1
ATOM 853 O O . PHE A 1 109 ? -8.240 5.548 17.476 1.00 91.12 109 PHE A O 1
ATOM 860 N N . ALA A 1 110 ? -6.296 4.426 17.363 1.00 88.88 110 ALA A N 1
ATOM 861 C CA . ALA A 1 110 ? -6.862 3.086 17.477 1.00 88.88 110 ALA A CA 1
ATOM 862 C C . ALA A 1 110 ? -7.012 2.604 18.930 1.00 88.88 110 ALA A C 1
ATOM 864 O O . ALA A 1 110 ? -7.787 1.687 19.183 1.00 88.88 110 ALA A O 1
ATOM 865 N N . GLY A 1 111 ? -6.337 3.247 19.888 1.00 86.56 111 GLY A N 1
ATOM 866 C CA . GLY A 1 111 ? -6.347 2.868 21.301 1.00 86.56 111 GLY A CA 1
ATOM 867 C C . GLY A 1 111 ? -5.183 1.956 21.708 1.00 86.56 111 GLY A C 1
ATOM 868 O O . GLY A 1 111 ? -4.207 1.777 20.982 1.00 86.56 111 GLY A O 1
ATOM 869 N N . GLU A 1 112 ? -5.275 1.391 22.912 1.00 77.31 112 GLU A N 1
ATOM 870 C CA . GLU A 1 112 ? -4.170 0.673 23.572 1.00 77.31 112 GLU A CA 1
ATOM 871 C C . GLU A 1 112 ? -3.825 -0.685 22.936 1.00 77.31 112 GLU A C 1
ATOM 873 O O . GLU A 1 112 ? -2.725 -1.187 23.137 1.00 77.31 112 GLU A O 1
ATOM 878 N N . ASN A 1 113 ? -4.714 -1.247 22.112 1.00 79.44 113 ASN A N 1
ATOM 879 C CA . ASN A 1 113 ? -4.515 -2.538 21.438 1.00 79.44 113 ASN A CA 1
ATOM 880 C C . ASN A 1 113 ? -3.760 -2.424 20.098 1.00 79.44 113 ASN A C 1
ATOM 882 O O . ASN A 1 113 ? -3.867 -3.311 19.256 1.00 79.44 113 ASN A O 1
ATOM 886 N N . ALA A 1 114 ? -3.038 -1.325 19.865 1.00 83.31 114 ALA A N 1
ATOM 887 C CA . ALA A 1 114 ? -2.297 -1.125 18.626 1.00 83.31 114 ALA A CA 1
ATOM 888 C C . ALA A 1 114 ? -1.180 -2.167 18.456 1.00 83.31 114 ALA A C 1
ATOM 890 O O . ALA A 1 114 ? -0.366 -2.385 19.357 1.00 83.31 114 ALA A O 1
ATOM 891 N N . MET A 1 115 ? -1.113 -2.769 17.273 1.00 82.81 115 MET A N 1
ATOM 892 C CA . MET A 1 115 ? -0.070 -3.718 16.895 1.00 82.81 115 MET A CA 1
ATOM 893 C C . MET A 1 115 ? 1.114 -3.006 16.226 1.00 82.81 115 MET A C 1
ATOM 895 O O . MET A 1 115 ? 1.054 -1.830 15.863 1.00 82.81 115 MET A O 1
ATOM 899 N N . ALA A 1 116 ? 2.231 -3.717 16.066 1.00 80.81 116 ALA A N 1
ATOM 900 C CA . ALA A 1 116 ? 3.333 -3.230 15.245 1.00 80.81 116 ALA A CA 1
ATOM 901 C C . ALA A 1 116 ? 2.999 -3.451 13.756 1.00 80.81 116 ALA A C 1
ATOM 903 O O . ALA A 1 116 ? 2.653 -4.576 13.402 1.00 80.81 116 ALA A O 1
ATOM 904 N N . PRO A 1 117 ? 3.161 -2.448 12.871 1.00 87.56 117 PRO A N 1
ATOM 905 C CA . PRO A 1 117 ? 2.881 -2.618 11.448 1.00 87.56 117 PRO A CA 1
ATOM 906 C C . PRO A 1 117 ? 3.684 -3.760 10.818 1.00 87.56 117 PRO A C 1
ATOM 908 O O . PRO A 1 117 ? 4.921 -3.732 10.815 1.00 87.56 117 PRO A O 1
ATOM 911 N N . VAL A 1 118 ? 2.995 -4.728 10.207 1.00 93.19 118 VAL A N 1
ATOM 912 C CA . VAL A 1 118 ? 3.639 -5.780 9.411 1.00 93.19 118 VAL A CA 1
ATOM 913 C C . VAL A 1 118 ? 3.637 -5.386 7.941 1.00 93.19 118 VAL A C 1
ATOM 915 O O . VAL A 1 118 ? 2.635 -5.470 7.234 1.00 93.19 118 VAL A O 1
ATOM 918 N N . ARG A 1 119 ? 4.806 -4.967 7.456 1.00 94.50 119 ARG A N 1
ATOM 919 C CA . ARG A 1 119 ? 5.029 -4.576 6.062 1.00 94.50 119 ARG A CA 1
ATOM 920 C C . ARG A 1 119 ? 6.107 -5.453 5.439 1.00 94.50 119 ARG A C 1
ATOM 922 O O . ARG A 1 119 ? 7.216 -5.538 5.957 1.00 94.50 119 ARG A O 1
ATOM 929 N N . VAL A 1 120 ? 5.806 -6.059 4.297 1.00 95.62 120 VAL A N 1
ATOM 930 C CA . VAL A 1 120 ? 6.733 -6.889 3.523 1.00 95.62 120 VAL A CA 1
ATOM 931 C C . VAL A 1 120 ? 6.923 -6.290 2.141 1.00 95.62 120 VAL A C 1
ATOM 933 O O . VAL A 1 120 ? 5.965 -5.962 1.442 1.00 95.62 120 VAL A O 1
ATOM 936 N N . TYR A 1 121 ? 8.182 -6.155 1.730 1.00 95.44 121 TYR A N 1
ATOM 937 C CA . TYR A 1 121 ? 8.524 -5.663 0.405 1.00 95.44 121 TYR A CA 1
ATOM 938 C C . TYR A 1 121 ? 9.682 -6.451 -0.190 1.00 95.44 121 TYR A C 1
ATOM 940 O O . TYR A 1 121 ? 10.791 -6.448 0.347 1.00 95.44 121 TYR A O 1
ATOM 948 N N . VAL A 1 122 ? 9.449 -7.053 -1.355 1.00 94.50 122 VAL A N 1
ATOM 949 C CA . VAL A 1 122 ? 10.487 -7.763 -2.108 1.00 94.50 122 VAL A CA 1
ATOM 950 C C . VAL A 1 122 ? 10.944 -6.916 -3.290 1.00 94.50 122 VAL A C 1
ATOM 952 O O . VAL A 1 122 ? 10.174 -6.562 -4.187 1.00 94.50 122 VAL A O 1
ATOM 955 N N . GLY A 1 123 ? 12.234 -6.581 -3.290 1.00 91.62 123 GLY A N 1
ATOM 956 C CA . GLY A 1 123 ? 12.865 -5.809 -4.353 1.00 91.62 123 GLY A CA 1
ATOM 957 C C . GLY A 1 123 ? 13.019 -6.608 -5.648 1.00 91.62 123 GLY A C 1
ATOM 958 O O . GLY A 1 123 ? 13.137 -7.833 -5.657 1.00 91.62 123 GLY A O 1
ATOM 959 N N . ARG A 1 124 ? 13.109 -5.904 -6.781 1.00 89.19 124 ARG A N 1
ATOM 960 C CA . ARG A 1 124 ? 13.206 -6.541 -8.107 1.00 89.19 124 ARG A CA 1
ATOM 961 C C . ARG A 1 124 ? 14.440 -7.441 -8.274 1.00 89.19 124 ARG A C 1
ATOM 963 O O . ARG A 1 124 ? 14.417 -8.364 -9.089 1.00 89.19 124 ARG A O 1
ATOM 970 N N . ARG A 1 125 ? 15.520 -7.149 -7.542 1.00 86.81 125 ARG A N 1
ATOM 971 C CA . ARG A 1 125 ? 16.793 -7.892 -7.556 1.00 86.81 125 ARG A CA 1
ATOM 972 C C . ARG A 1 125 ? 16.859 -9.026 -6.535 1.00 86.81 125 ARG A C 1
ATOM 974 O O . ARG A 1 125 ? 17.869 -9.718 -6.524 1.00 86.81 125 ARG A O 1
ATOM 981 N N . SER A 1 126 ? 15.841 -9.193 -5.690 1.00 86.88 126 SER A N 1
ATOM 982 C CA . SER A 1 126 ? 15.854 -10.237 -4.665 1.00 86.88 126 SER A CA 1
ATOM 983 C C . SER A 1 126 ? 15.862 -11.628 -5.288 1.00 86.88 126 SER A C 1
ATOM 985 O O . SER A 1 126 ? 16.658 -12.453 -4.873 1.00 86.88 126 SER A O 1
ATOM 987 N N . GLU A 1 127 ? 15.061 -11.840 -6.336 1.00 91.19 127 GLU A N 1
ATOM 988 C CA . GLU A 1 127 ? 15.007 -13.111 -7.061 1.00 91.19 127 GLU A CA 1
ATOM 989 C C . GLU A 1 127 ? 14.866 -12.920 -8.573 1.00 91.19 127 GLU A C 1
ATOM 991 O O . GLU A 1 127 ? 14.478 -11.849 -9.063 1.00 91.19 127 GLU A O 1
ATOM 996 N N . ARG A 1 128 ? 15.182 -13.976 -9.333 1.00 87.25 128 ARG A N 1
ATOM 997 C CA . ARG A 1 128 ? 15.221 -13.938 -10.806 1.00 87.25 128 ARG A CA 1
ATOM 998 C C . ARG A 1 128 ? 13.826 -13.929 -11.434 1.00 87.25 128 ARG A C 1
ATOM 1000 O O . ARG A 1 128 ? 13.549 -13.057 -12.264 1.00 87.25 128 ARG A O 1
ATOM 1007 N N . THR A 1 129 ? 12.947 -14.843 -11.029 1.00 92.06 129 THR A N 1
ATOM 1008 C CA . THR A 1 129 ? 11.609 -15.030 -11.621 1.00 92.06 129 THR A CA 1
ATOM 1009 C C . THR A 1 129 ? 10.520 -14.309 -10.825 1.00 92.06 129 THR A C 1
ATOM 1011 O O . THR A 1 129 ? 10.728 -13.933 -9.671 1.00 92.06 129 THR A O 1
ATOM 1014 N N . ALA A 1 130 ? 9.367 -14.066 -11.457 1.00 91.44 130 ALA A N 1
ATOM 1015 C CA . ALA A 1 130 ? 8.212 -13.467 -10.789 1.00 91.44 130 ALA A CA 1
ATOM 1016 C C . ALA A 1 130 ? 7.678 -14.350 -9.653 1.00 91.44 130 ALA A C 1
ATOM 1018 O O . ALA A 1 130 ? 7.486 -13.847 -8.544 1.00 91.44 130 ALA A O 1
ATOM 1019 N N . ARG A 1 131 ? 7.558 -15.658 -9.917 1.00 94.25 131 ARG A N 1
ATOM 1020 C CA . ARG A 1 131 ? 7.176 -16.682 -8.939 1.00 94.25 131 ARG A CA 1
ATOM 1021 C C . ARG A 1 131 ? 8.109 -16.715 -7.730 1.00 94.25 131 ARG A C 1
ATOM 1023 O O . ARG A 1 131 ? 7.637 -16.569 -6.613 1.00 94.25 131 ARG A O 1
ATOM 1030 N N . ALA A 1 132 ? 9.426 -16.790 -7.935 1.00 94.56 132 ALA A N 1
ATOM 1031 C CA . ALA A 1 132 ? 10.378 -16.862 -6.821 1.00 94.56 132 ALA A CA 1
ATOM 1032 C C . ALA A 1 132 ? 10.338 -15.604 -5.933 1.00 94.56 132 ALA A C 1
ATOM 1034 O O . ALA A 1 132 ? 10.441 -15.697 -4.713 1.00 94.56 132 ALA A O 1
ATOM 1035 N N . ARG A 1 133 ? 10.125 -14.411 -6.517 1.00 95.31 133 ARG A N 1
ATOM 1036 C CA . ARG A 1 133 ? 9.913 -13.186 -5.720 1.00 95.31 133 ARG A CA 1
ATOM 1037 C C . ARG A 1 133 ? 8.607 -13.228 -4.923 1.00 95.31 133 ARG A C 1
ATOM 1039 O O . ARG A 1 133 ? 8.577 -12.701 -3.816 1.00 95.31 133 ARG A O 1
ATOM 1046 N N . ALA A 1 134 ? 7.547 -13.806 -5.483 1.00 95.94 134 ALA A N 1
ATOM 1047 C CA . ALA A 1 134 ? 6.266 -13.970 -4.803 1.00 95.94 134 ALA A CA 1
ATOM 1048 C C . ALA A 1 134 ? 6.351 -1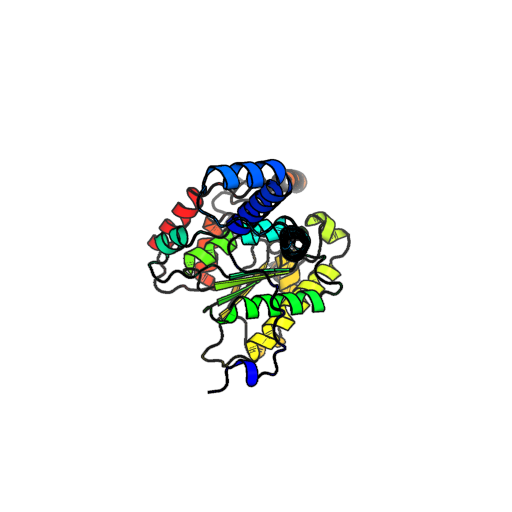4.989 -3.654 1.00 95.94 134 ALA A C 1
ATOM 1050 O O . ALA A 1 134 ? 5.875 -14.707 -2.560 1.00 95.94 134 ALA A O 1
ATOM 1051 N N . GLU A 1 135 ? 7.025 -16.118 -3.865 1.00 97.44 135 GLU A N 1
ATOM 1052 C CA . GLU A 1 135 ? 7.293 -17.125 -2.828 1.00 97.44 135 GLU A CA 1
ATOM 1053 C C . GLU A 1 135 ? 8.145 -16.548 -1.696 1.00 97.44 135 GLU A C 1
ATOM 1055 O O . GLU A 1 135 ? 7.797 -16.703 -0.528 1.00 97.44 135 GLU A O 1
ATOM 1060 N N . LEU A 1 136 ? 9.193 -15.784 -2.024 1.00 95.56 136 LEU A N 1
ATOM 1061 C CA . LEU A 1 136 ? 9.968 -15.048 -1.025 1.00 95.56 136 LEU A CA 1
ATOM 1062 C C . LEU A 1 136 ? 9.091 -14.058 -0.241 1.00 95.56 136 LEU A C 1
ATOM 1064 O O . LEU A 1 136 ? 9.219 -13.955 0.975 1.00 95.56 136 LEU A O 1
ATOM 1068 N N . ALA A 1 137 ? 8.182 -13.344 -0.912 1.00 97.12 137 ALA A N 1
ATOM 1069 C CA . ALA A 1 137 ? 7.267 -12.419 -0.247 1.00 97.12 137 ALA A CA 1
ATOM 1070 C C . ALA A 1 137 ? 6.317 -13.142 0.718 1.00 97.12 137 ALA A C 1
ATOM 1072 O O . ALA A 1 137 ? 6.087 -12.647 1.819 1.00 97.12 137 ALA A O 1
ATOM 1073 N N . LEU A 1 138 ? 5.802 -14.314 0.333 1.00 97.75 138 LEU A N 1
ATOM 1074 C CA . LEU A 1 138 ? 4.973 -15.148 1.201 1.00 97.75 138 LEU A CA 1
ATOM 1075 C C . LEU A 1 138 ? 5.756 -15.639 2.422 1.00 97.75 138 LEU A C 1
ATOM 1077 O O . LEU A 1 138 ? 5.260 -15.520 3.539 1.00 97.75 138 LEU A O 1
ATOM 1081 N N . LEU A 1 139 ? 6.977 -16.143 2.229 1.00 97.12 139 LEU A N 1
ATOM 1082 C CA . LEU A 1 139 ? 7.827 -16.604 3.331 1.00 97.12 139 LEU A CA 1
ATOM 1083 C C . LEU A 1 139 ? 8.112 -15.478 4.329 1.00 97.12 139 LEU A C 1
ATOM 1085 O O . LEU A 1 139 ? 7.977 -15.674 5.535 1.00 97.12 139 LEU A O 1
ATOM 1089 N N . GLU A 1 140 ? 8.445 -14.284 3.839 1.00 95.31 140 GLU A N 1
ATOM 1090 C CA . GLU A 1 140 ? 8.656 -13.109 4.689 1.00 95.31 140 GLU A CA 1
ATOM 1091 C C . GLU A 1 140 ? 7.373 -12.669 5.406 1.00 95.31 140 GLU A C 1
ATOM 1093 O O . GLU A 1 140 ? 7.430 -12.269 6.568 1.00 95.31 140 GLU A O 1
ATOM 1098 N N . LEU A 1 141 ? 6.213 -12.784 4.752 1.00 96.12 141 LEU A N 1
ATOM 1099 C CA . LEU A 1 141 ? 4.919 -12.467 5.355 1.00 96.12 141 LEU A CA 1
ATOM 1100 C C . LEU A 1 141 ? 4.552 -13.446 6.472 1.00 96.12 141 LEU A C 1
ATOM 1102 O O . LEU A 1 141 ? 4.144 -13.007 7.543 1.00 96.12 141 LEU A O 1
ATOM 1106 N N . ILE A 1 142 ? 4.752 -14.748 6.262 1.00 95.56 142 ILE A N 1
ATOM 1107 C CA . ILE A 1 142 ? 4.560 -15.774 7.298 1.00 95.56 142 ILE A CA 1
ATOM 1108 C C . ILE A 1 142 ? 5.526 -15.528 8.460 1.00 95.56 142 ILE A C 1
ATOM 1110 O O . ILE A 1 142 ? 5.108 -15.494 9.615 1.00 95.56 142 ILE A O 1
ATOM 1114 N N . ARG A 1 143 ? 6.813 -15.304 8.166 1.00 92.06 143 ARG A N 1
ATOM 1115 C CA . ARG A 1 143 ? 7.852 -15.062 9.179 1.00 92.06 143 ARG A CA 1
ATOM 1116 C C . ARG A 1 143 ? 7.550 -13.834 10.039 1.00 92.06 143 ARG A C 1
ATOM 1118 O O . ARG A 1 143 ? 7.867 -13.833 11.225 1.00 92.06 143 ARG A O 1
ATOM 1125 N N . ALA A 1 144 ? 6.963 -12.797 9.449 1.00 91.19 144 ALA A N 1
ATOM 1126 C CA . ALA A 1 144 ? 6.593 -11.570 10.143 1.00 91.19 144 ALA A CA 1
ATOM 1127 C C . ALA A 1 144 ? 5.245 -11.653 10.890 1.00 91.19 144 ALA A C 1
ATOM 1129 O O . ALA A 1 144 ? 4.812 -10.638 11.426 1.00 91.19 144 ALA A O 1
ATOM 1130 N N . GLY A 1 145 ? 4.575 -12.813 10.914 1.00 93.06 145 GLY A N 1
ATOM 1131 C CA . GLY A 1 145 ? 3.260 -12.960 11.552 1.00 93.06 145 GLY A CA 1
ATOM 1132 C C . GLY A 1 145 ? 2.132 -12.275 10.771 1.00 93.06 145 GLY A C 1
ATOM 1133 O O . GLY A 1 145 ? 1.110 -11.891 11.331 1.00 93.06 145 GLY A O 1
ATOM 1134 N N . GLY A 1 146 ? 2.291 -12.083 9.459 1.00 94.06 146 GLY A N 1
ATOM 1135 C CA . GLY A 1 146 ? 1.341 -11.317 8.651 1.00 94.06 146 GLY A CA 1
ATOM 1136 C C . GLY A 1 146 ? -0.069 -11.911 8.600 1.00 94.06 146 GLY A C 1
ATOM 1137 O O . GLY A 1 146 ? -1.033 -11.162 8.475 1.00 94.06 146 GLY A O 1
ATOM 1138 N N . PHE A 1 147 ? -0.200 -13.233 8.742 1.00 95.25 147 PHE A N 1
ATOM 1139 C CA . PHE A 1 147 ? -1.496 -13.922 8.783 1.00 95.25 147 PHE A CA 1
ATOM 1140 C C . PHE A 1 147 ? -2.101 -14.029 10.192 1.00 95.25 147 PHE A C 1
ATOM 1142 O O . PHE A 1 147 ? -3.205 -14.542 10.320 1.00 95.25 147 PHE A O 1
ATOM 1149 N N . GLU A 1 148 ? -1.402 -13.547 11.227 1.00 92.25 148 GLU A N 1
ATOM 1150 C CA . GLU A 1 148 ? -1.940 -13.418 12.594 1.00 92.25 148 GLU A CA 1
ATOM 1151 C C . GLU A 1 148 ? -2.806 -12.157 12.753 1.00 92.25 148 GLU A C 1
ATOM 1153 O O . GLU A 1 148 ? -3.538 -12.023 13.727 1.00 92.25 148 GLU A O 1
ATOM 1158 N N . HIS A 1 149 ? -2.718 -11.239 11.790 1.00 93.81 149 HIS A N 1
ATOM 1159 C CA . HIS A 1 149 ? -3.526 -10.028 11.721 1.00 93.81 149 HIS A CA 1
ATOM 1160 C C . HIS A 1 149 ? -4.899 -10.342 11.119 1.00 93.81 149 HIS A C 1
ATOM 1162 O O . HIS A 1 149 ? -5.031 -11.277 10.333 1.00 93.81 149 HIS A O 1
ATOM 1168 N N . SER A 1 150 ? -5.910 -9.523 11.396 1.00 94.19 150 SER A N 1
ATOM 1169 C CA . SER A 1 150 ? -7.268 -9.682 10.859 1.00 94.19 150 SER A CA 1
ATOM 1170 C C . SER A 1 150 ? -7.384 -9.345 9.371 1.00 94.19 150 SER A C 1
ATOM 1172 O O . SER A 1 150 ? -8.383 -9.697 8.734 1.00 94.19 150 SER A O 1
ATOM 1174 N N . ALA A 1 151 ? -6.395 -8.660 8.789 1.00 95.44 151 ALA A N 1
ATOM 1175 C CA . ALA A 1 151 ? -6.387 -8.264 7.385 1.00 95.44 151 ALA A CA 1
ATOM 1176 C C . ALA A 1 151 ? -5.010 -8.439 6.726 1.00 95.44 151 ALA A C 1
ATOM 1178 O O . ALA A 1 151 ? -3.980 -8.129 7.315 1.00 95.44 151 ALA A O 1
ATOM 1179 N N . VAL A 1 152 ? -5.002 -8.873 5.464 1.00 96.94 152 VAL A N 1
ATOM 1180 C CA . VAL A 1 152 ? -3.814 -8.937 4.599 1.00 96.94 152 VAL A CA 1
ATOM 1181 C C . VAL A 1 152 ? -4.100 -8.147 3.325 1.00 96.94 152 VAL A C 1
ATOM 1183 O O . VAL A 1 152 ? -5.112 -8.383 2.664 1.00 96.94 152 VAL A O 1
ATOM 1186 N N . VAL A 1 153 ? -3.204 -7.238 2.943 1.00 96.50 153 VAL A N 1
ATOM 1187 C CA . VAL A 1 153 ? -3.315 -6.436 1.718 1.00 96.50 153 VAL A CA 1
ATOM 1188 C C . VAL A 1 153 ? -2.211 -6.809 0.738 1.00 96.50 153 VAL A C 1
ATOM 1190 O O . VAL A 1 153 ? -1.029 -6.550 0.975 1.00 96.50 153 VAL A O 1
ATOM 1193 N N . VAL A 1 154 ? -2.608 -7.369 -0.405 1.00 95.00 154 VAL A N 1
ATOM 1194 C CA . VAL A 1 154 ? -1.713 -7.634 -1.537 1.00 95.00 154 VAL A CA 1
ATOM 1195 C C . VAL A 1 154 ? -1.634 -6.400 -2.423 1.00 95.00 154 VAL A C 1
ATOM 1197 O O . VAL A 1 154 ? -2.644 -5.939 -2.960 1.00 95.00 154 VAL A O 1
ATOM 1200 N N . VAL A 1 155 ? -0.425 -5.875 -2.610 1.00 93.19 155 VAL A N 1
ATOM 1201 C CA . VAL A 1 155 ? -0.212 -4.617 -3.326 1.00 93.19 155 VAL A CA 1
ATOM 1202 C C . VAL A 1 155 ? 0.562 -4.821 -4.611 1.00 93.19 155 VAL A C 1
ATOM 1204 O O . VAL A 1 155 ? 1.644 -5.412 -4.629 1.00 93.19 155 VAL A O 1
ATOM 1207 N N . VAL A 1 156 ? 0.057 -4.206 -5.678 1.00 89.81 156 VAL A N 1
ATOM 1208 C CA . VAL A 1 156 ? 0.796 -4.047 -6.927 1.00 89.81 156 VAL A CA 1
ATOM 1209 C C . VAL A 1 156 ? 1.333 -2.612 -7.028 1.00 89.81 156 VAL A C 1
ATOM 1211 O O . VAL A 1 156 ? 0.563 -1.691 -7.324 1.00 89.81 156 VAL A O 1
ATOM 1214 N N . PRO A 1 157 ? 2.642 -2.383 -6.798 1.00 89.00 157 PRO A N 1
ATOM 1215 C CA . PRO A 1 157 ? 3.221 -1.042 -6.861 1.00 89.00 157 PRO A CA 1
ATOM 1216 C C . PRO A 1 157 ? 3.242 -0.488 -8.296 1.00 89.00 157 PRO A C 1
ATOM 1218 O O . PRO A 1 157 ? 3.031 -1.202 -9.281 1.00 89.00 157 PRO A O 1
ATOM 1221 N N . VAL A 1 158 ? 3.551 0.803 -8.451 1.00 84.25 158 VAL A N 1
ATOM 1222 C CA . VAL A 1 158 ? 3.864 1.355 -9.784 1.00 84.25 158 VAL A CA 1
ATOM 1223 C C . VAL A 1 158 ? 5.247 0.893 -10.260 1.00 84.25 158 VAL A C 1
ATOM 1225 O O . VAL A 1 158 ? 6.031 0.349 -9.485 1.00 84.25 158 VAL A O 1
ATOM 1228 N N . GLY A 1 159 ? 5.582 1.133 -11.533 1.00 78.94 159 GLY A N 1
ATOM 1229 C CA . GLY A 1 159 ? 6.804 0.615 -12.167 1.00 78.94 159 GLY A CA 1
ATOM 1230 C C . GLY A 1 159 ? 8.108 0.906 -11.424 1.00 78.94 159 GLY A C 1
ATOM 1231 O O . GLY A 1 159 ? 9.013 0.086 -11.454 1.00 78.94 159 GLY A O 1
ATOM 1232 N N . SER A 1 160 ? 8.204 2.021 -10.697 1.00 80.88 160 SER A N 1
ATOM 1233 C CA . SER A 1 160 ? 9.387 2.377 -9.902 1.00 80.88 160 SER A CA 1
ATOM 1234 C C . SER A 1 160 ? 9.501 1.623 -8.569 1.00 80.88 160 SER A C 1
ATOM 1236 O O . SER A 1 160 ? 10.497 1.792 -7.862 1.00 80.88 160 SER A O 1
ATOM 1238 N N . GLY A 1 161 ? 8.481 0.844 -8.196 1.00 86.88 161 GLY A N 1
ATOM 1239 C CA . GLY A 1 161 ? 8.315 0.253 -6.868 1.00 86.88 161 GLY A CA 1
ATOM 1240 C C . GLY A 1 161 ? 7.733 1.208 -5.823 1.00 86.88 161 GLY A C 1
ATOM 1241 O O . GLY A 1 161 ? 7.599 0.839 -4.662 1.00 86.88 161 GLY A O 1
ATOM 1242 N N . TRP A 1 162 ? 7.414 2.451 -6.197 1.00 88.25 162 TRP A N 1
ATOM 1243 C CA . TRP A 1 162 ? 6.797 3.399 -5.271 1.00 88.25 162 TRP A CA 1
ATOM 1244 C C . TRP A 1 162 ? 5.349 3.006 -4.955 1.00 88.25 162 TRP A C 1
ATOM 1246 O O . TRP A 1 162 ? 4.641 2.441 -5.792 1.00 88.25 162 TRP A O 1
ATOM 1256 N N . MET A 1 163 ? 4.930 3.329 -3.739 1.00 89.69 163 MET A N 1
ATOM 1257 C CA . MET A 1 163 ? 3.569 3.197 -3.238 1.00 89.69 163 MET A CA 1
ATOM 1258 C C . MET A 1 163 ? 3.264 4.467 -2.449 1.00 89.69 163 MET A C 1
ATOM 1260 O O . MET A 1 163 ? 4.153 4.983 -1.769 1.00 89.69 163 MET A O 1
ATOM 1264 N N . ASP A 1 164 ? 2.036 4.961 -2.556 1.00 89.12 164 ASP A N 1
ATOM 1265 C CA . ASP A 1 164 ? 1.620 6.182 -1.869 1.00 89.12 164 ASP A CA 1
ATOM 1266 C C . ASP A 1 164 ? 1.374 5.911 -0.375 1.00 89.12 164 ASP A C 1
ATOM 1268 O O . ASP A 1 164 ? 0.538 5.069 -0.045 1.00 89.12 164 ASP A O 1
ATOM 1272 N N . PRO A 1 165 ? 2.063 6.604 0.545 1.00 90.44 165 PRO A N 1
ATOM 1273 C CA . PRO A 1 165 ? 1.841 6.422 1.976 1.00 90.44 165 PRO A CA 1
ATOM 1274 C C . PRO A 1 165 ? 0.429 6.738 2.436 1.00 90.44 165 PRO A C 1
ATOM 1276 O O . PRO A 1 165 ? -0.038 6.138 3.399 1.00 90.44 165 PRO A O 1
ATOM 1279 N N . GLY A 1 166 ? -0.284 7.609 1.723 1.00 89.62 166 GLY A N 1
ATOM 1280 C CA . GLY A 1 166 ? -1.644 7.987 2.064 1.00 89.62 166 GLY A CA 1
ATOM 1281 C C . GLY A 1 166 ? -2.625 6.820 2.083 1.00 89.62 166 GLY A C 1
ATOM 1282 O O . GLY A 1 166 ? -3.597 6.891 2.825 1.00 89.62 166 GLY A O 1
ATOM 1283 N N . TRP A 1 167 ? -2.389 5.736 1.335 1.00 90.12 167 TRP A N 1
ATOM 1284 C CA . TRP A 1 167 ? -3.287 4.579 1.364 1.00 90.12 167 TRP A CA 1
ATOM 1285 C C . TRP A 1 167 ? -2.874 3.542 2.421 1.00 90.12 167 TRP A C 1
ATOM 1287 O O . TRP A 1 167 ? -3.752 3.004 3.091 1.00 90.12 167 TRP A O 1
ATOM 1297 N N . TYR A 1 168 ? -1.573 3.265 2.599 1.00 92.31 168 TYR A N 1
ATOM 1298 C CA . TYR A 1 168 ? -1.118 2.215 3.524 1.00 92.31 168 TYR A CA 1
ATOM 1299 C C . TYR A 1 168 ? -0.965 2.706 4.967 1.00 92.31 168 TYR A C 1
ATOM 1301 O O . TYR A 1 168 ? -1.305 1.973 5.887 1.00 92.31 168 TYR A O 1
ATOM 1309 N N . ASP A 1 169 ? -0.536 3.955 5.193 1.00 93.62 169 ASP A N 1
ATOM 1310 C CA . ASP A 1 169 ? -0.522 4.537 6.544 1.00 93.62 169 ASP A CA 1
ATOM 1311 C C . ASP A 1 169 ? -1.966 4.702 7.047 1.00 93.62 169 ASP A C 1
ATOM 1313 O O . ASP A 1 169 ? -2.225 4.622 8.246 1.00 93.62 169 ASP A O 1
ATOM 1317 N N . THR A 1 170 ? -2.916 4.909 6.121 1.00 93.94 170 THR A N 1
ATOM 1318 C CA . THR A 1 170 ? -4.343 4.992 6.443 1.00 93.94 170 THR A CA 1
ATOM 1319 C C . THR A 1 170 ? -4.810 3.687 7.055 1.00 93.94 170 THR A C 1
ATOM 1321 O O . THR A 1 170 ? -5.413 3.734 8.116 1.00 93.94 170 THR A O 1
ATOM 1324 N N . LEU A 1 171 ? -4.505 2.540 6.442 1.00 94.62 171 LEU A N 1
ATOM 1325 C CA . LEU A 1 171 ? -4.898 1.238 6.983 1.00 94.62 171 LEU A CA 1
ATOM 1326 C C . LEU A 1 171 ? -4.188 0.920 8.302 1.00 94.62 171 LEU A C 1
ATOM 1328 O O . LEU A 1 171 ? -4.852 0.496 9.246 1.00 94.62 171 LEU A O 1
ATOM 1332 N N . ASP A 1 172 ? -2.886 1.197 8.400 1.00 94.12 172 ASP A N 1
ATOM 1333 C CA . ASP A 1 172 ? -2.119 0.954 9.627 1.00 94.12 172 ASP A CA 1
ATOM 1334 C C . ASP A 1 172 ? -2.673 1.738 10.824 1.00 94.12 172 ASP A C 1
ATOM 1336 O O . ASP A 1 172 ? -2.716 1.217 11.934 1.00 94.12 172 ASP A O 1
ATOM 1340 N N . ILE A 1 173 ? -3.131 2.977 10.630 1.00 94.19 173 ILE A N 1
ATOM 1341 C CA . ILE A 1 173 ? -3.726 3.765 11.719 1.00 94.19 173 ILE A CA 1
ATOM 1342 C C . ILE A 1 173 ? -5.206 3.400 11.907 1.00 94.19 173 ILE A C 1
ATOM 1344 O O . ILE A 1 173 ? -5.656 3.206 13.035 1.00 94.19 173 ILE A O 1
ATOM 1348 N N . MET A 1 174 ? -5.969 3.281 10.816 1.00 94.56 174 MET A N 1
ATOM 1349 C CA . MET A 1 174 ? -7.410 2.993 10.824 1.00 94.56 174 MET A CA 1
ATOM 1350 C C . MET A 1 174 ? -7.736 1.684 11.538 1.00 94.56 174 MET A C 1
ATOM 1352 O O . MET A 1 174 ? -8.704 1.642 12.296 1.00 94.56 174 MET A O 1
ATOM 1356 N N . LEU A 1 175 ? -6.931 0.648 11.295 1.00 94.12 175 LEU A N 1
ATOM 1357 C CA . LEU A 1 175 ? -7.124 -0.703 11.818 1.00 94.12 175 LEU A CA 1
ATOM 1358 C C . LEU A 1 175 ? -6.267 -0.988 13.057 1.00 94.12 175 LEU A C 1
ATOM 1360 O O . LEU A 1 175 ? -6.166 -2.133 13.471 1.00 94.12 175 LEU A O 1
ATOM 1364 N N . GLY A 1 176 ? -5.608 0.019 13.644 1.00 93.94 176 GLY A N 1
ATOM 1365 C CA . GLY A 1 176 ? -4.722 -0.213 14.791 1.00 93.94 176 GLY A CA 1
ATOM 1366 C C . GLY A 1 176 ? -3.537 -1.121 14.468 1.00 93.94 176 GLY A C 1
ATOM 1367 O O . GLY A 1 176 ? -3.031 -1.816 15.342 1.00 93.94 176 GLY A O 1
ATOM 1368 N N . SER A 1 177 ? -3.120 -1.128 13.203 1.00 93.06 177 SER A N 1
ATOM 1369 C CA . SER A 1 177 ? -2.128 -2.031 12.626 1.00 93.06 177 SER A CA 1
ATOM 1370 C C . SER A 1 177 ? -2.486 -3.502 12.751 1.00 93.06 177 SER A C 1
ATOM 1372 O O . SER A 1 177 ? -1.610 -4.330 12.562 1.00 93.06 177 SER A O 1
ATOM 1374 N N . ASP A 1 178 ? -3.768 -3.828 12.948 1.00 94.19 178 ASP A N 1
ATOM 1375 C CA . ASP A 1 178 ? -4.333 -5.165 12.747 1.00 94.19 178 ASP A CA 1
ATOM 1376 C C . ASP A 1 178 ? -4.509 -5.471 11.240 1.00 94.19 178 ASP A C 1
ATOM 1378 O O . ASP A 1 178 ? -5.567 -5.853 10.733 1.00 94.19 178 ASP A O 1
ATOM 1382 N N . VAL A 1 179 ? -3.451 -5.185 10.481 1.00 95.06 179 VAL A N 1
ATOM 1383 C CA . VAL A 1 179 ? -3.349 -5.366 9.041 1.00 95.06 179 VAL A CA 1
ATOM 1384 C C . VAL A 1 179 ? -1.893 -5.608 8.665 1.00 95.06 179 VAL A C 1
ATOM 1386 O O . VAL A 1 179 ? -0.985 -4.924 9.134 1.00 95.06 179 VAL A O 1
ATOM 1389 N N . SER A 1 180 ? -1.666 -6.564 7.772 1.00 96.62 180 SER A N 1
ATOM 1390 C CA . SER A 1 180 ? -0.372 -6.776 7.142 1.00 96.62 180 SER A CA 1
ATOM 1391 C C . SER A 1 180 ? -0.412 -6.393 5.666 1.00 96.62 180 SER A C 1
ATOM 1393 O O . SER A 1 180 ? -1.412 -6.575 4.972 1.00 96.62 180 SER A O 1
ATOM 1395 N N . THR A 1 181 ? 0.685 -5.832 5.163 1.00 97.25 181 THR A N 1
ATOM 1396 C CA . THR A 1 181 ? 0.794 -5.370 3.774 1.00 97.25 181 THR A CA 1
ATOM 1397 C C . THR A 1 181 ? 1.985 -6.017 3.089 1.00 97.25 181 THR A C 1
ATOM 1399 O O . THR A 1 181 ? 3.099 -5.979 3.611 1.00 97.25 181 THR A O 1
ATOM 1402 N N . VAL A 1 182 ? 1.785 -6.545 1.882 1.00 97.12 182 VAL A N 1
ATOM 1403 C CA . VAL A 1 182 ? 2.833 -7.209 1.098 1.00 97.12 182 VAL A CA 1
ATOM 1404 C C . VAL A 1 182 ? 2.895 -6.679 -0.330 1.00 97.12 182 VAL A C 1
ATOM 1406 O O . VAL A 1 182 ? 1.881 -6.555 -1.017 1.00 97.12 182 VAL A O 1
ATOM 1409 N N . ALA A 1 183 ? 4.108 -6.371 -0.789 1.00 95.75 183 ALA A N 1
ATOM 1410 C CA . ALA A 1 183 ? 4.361 -5.830 -2.119 1.00 95.75 183 ALA A CA 1
ATOM 1411 C C . ALA A 1 183 ? 5.600 -6.453 -2.773 1.00 95.75 183 ALA A C 1
ATOM 1413 O O . ALA A 1 183 ? 6.607 -6.737 -2.118 1.00 95.75 183 ALA A O 1
ATOM 1414 N N . VAL A 1 184 ? 5.562 -6.592 -4.101 1.00 94.38 184 VAL A N 1
ATOM 1415 C CA . VAL A 1 184 ? 6.710 -7.049 -4.898 1.00 94.38 184 VAL A CA 1
ATOM 1416 C C . VAL A 1 184 ? 6.985 -6.090 -6.048 1.00 94.38 184 VAL A C 1
ATOM 1418 O O . VAL A 1 184 ? 6.105 -5.743 -6.835 1.00 94.38 184 VAL A O 1
ATOM 1421 N N . GLN A 1 185 ? 8.244 -5.679 -6.179 1.00 91.12 185 GLN A N 1
ATOM 1422 C CA . GLN A 1 185 ? 8.691 -4.795 -7.248 1.00 91.12 185 GLN A CA 1
ATOM 1423 C C . GLN A 1 185 ? 9.009 -5.563 -8.539 1.00 91.12 185 GLN A C 1
ATOM 1425 O O . GLN A 1 185 ? 9.817 -6.491 -8.538 1.00 91.12 185 GLN A O 1
ATOM 1430 N N . TYR A 1 186 ? 8.466 -5.106 -9.672 1.00 85.75 186 TYR A N 1
ATOM 1431 C CA . TYR A 1 186 ? 8.702 -5.715 -10.993 1.00 85.75 186 TYR A CA 1
ATOM 1432 C C . TYR A 1 186 ? 9.649 -4.920 -11.909 1.00 85.75 186 TYR A C 1
ATOM 1434 O O . TYR A 1 186 ? 10.234 -5.499 -12.825 1.00 85.75 186 TYR A O 1
ATOM 1442 N N . SER A 1 187 ? 9.838 -3.615 -11.680 1.00 82.25 187 SER A N 1
ATOM 1443 C CA . SER A 1 187 ? 10.633 -2.737 -12.554 1.00 82.25 187 SER A CA 1
ATOM 1444 C C . SER A 1 187 ? 11.349 -1.624 -11.773 1.00 82.25 187 SER A C 1
ATOM 1446 O O . SER A 1 187 ? 11.131 -1.437 -10.576 1.00 82.25 187 SER A O 1
ATOM 1448 N N . TYR A 1 188 ? 12.243 -0.906 -12.456 1.00 77.19 188 TYR A N 1
ATOM 1449 C CA . TYR A 1 188 ? 12.851 0.352 -11.997 1.00 77.19 188 TYR A CA 1
ATOM 1450 C C . TYR A 1 188 ? 12.401 1.558 -12.832 1.00 77.19 188 TYR A C 1
ATOM 1452 O O . TYR A 1 188 ? 12.742 2.697 -12.514 1.00 77.19 188 TYR A O 1
ATOM 1460 N N . LEU A 1 189 ? 11.666 1.322 -13.921 1.00 63.47 189 LEU A N 1
ATOM 1461 C CA . LEU A 1 189 ? 11.229 2.372 -14.831 1.00 63.47 189 LEU A CA 1
ATOM 1462 C C . LEU A 1 189 ? 10.055 3.138 -14.224 1.00 63.47 189 LEU A C 1
ATOM 1464 O O . LEU A 1 189 ? 9.132 2.552 -13.662 1.00 63.47 189 LEU A O 1
ATOM 1468 N N . THR A 1 190 ? 10.059 4.460 -14.383 1.00 61.03 190 THR A N 1
ATOM 1469 C CA . THR A 1 190 ? 8.884 5.282 -14.075 1.00 61.03 190 THR A CA 1
ATOM 1470 C C . THR A 1 190 ? 7.676 4.810 -14.895 1.00 61.03 190 THR A C 1
ATOM 1472 O O . THR A 1 190 ? 7.833 4.266 -15.989 1.00 61.03 190 THR A O 1
ATOM 1475 N N . SER A 1 191 ? 6.465 4.987 -14.361 1.00 57.75 191 SER A N 1
ATOM 1476 C CA . SER A 1 191 ? 5.219 4.353 -14.838 1.00 57.75 191 SER A CA 1
ATOM 1477 C C . SER A 1 191 ? 4.945 4.511 -16.343 1.00 57.75 191 SER A C 1
ATOM 1479 O O . SER A 1 191 ? 4.532 3.557 -16.995 1.00 57.75 191 SER A O 1
ATOM 1481 N N . VAL A 1 192 ? 5.247 5.669 -16.939 1.00 52.75 192 VAL A N 1
ATOM 1482 C CA . VAL A 1 192 ? 5.081 5.894 -18.391 1.00 52.75 192 VAL A CA 1
ATOM 1483 C C . VAL A 1 192 ? 6.090 5.085 -19.216 1.00 52.75 192 VAL A C 1
ATOM 1485 O O . VAL A 1 192 ? 5.745 4.514 -20.248 1.00 52.75 192 VAL A O 1
ATOM 1488 N N . ARG A 1 193 ? 7.338 4.980 -18.745 1.00 50.94 193 ARG A N 1
ATOM 1489 C CA . ARG A 1 193 ? 8.404 4.232 -19.430 1.00 50.94 193 ARG A CA 1
ATOM 1490 C C . ARG A 1 193 ? 8.251 2.724 -19.253 1.00 50.94 193 ARG A C 1
ATOM 1492 O O . ARG A 1 193 ? 8.533 1.976 -20.182 1.00 50.94 193 ARG A O 1
ATOM 1499 N N . SER A 1 194 ? 7.771 2.274 -18.091 1.00 55.44 194 SER A N 1
ATOM 1500 C CA . SER A 1 194 ? 7.500 0.852 -17.856 1.00 55.44 194 SER A CA 1
ATOM 1501 C C . SER A 1 194 ? 6.396 0.316 -18.767 1.00 55.44 194 SER A C 1
ATOM 1503 O O . SER A 1 194 ? 6.467 -0.846 -19.156 1.00 55.44 194 SER A O 1
ATOM 1505 N N . LEU A 1 195 ? 5.404 1.147 -19.105 1.00 53.84 195 LEU A N 1
ATOM 1506 C CA . LEU A 1 195 ? 4.303 0.787 -19.998 1.00 53.84 195 LEU A CA 1
ATOM 1507 C C . LEU A 1 195 ? 4.766 0.534 -21.436 1.00 53.84 195 LEU A C 1
ATOM 1509 O O . LEU A 1 195 ? 4.297 -0.403 -22.069 1.00 53.84 195 LEU A O 1
ATOM 1513 N N . LEU A 1 196 ? 5.663 1.385 -21.939 1.00 53.53 196 LEU A N 1
ATOM 1514 C CA . LEU A 1 196 ? 6.148 1.325 -23.319 1.00 53.53 196 LEU A CA 1
ATOM 1515 C C . LEU A 1 196 ? 7.179 0.215 -23.534 1.00 53.53 196 LEU A C 1
ATOM 1517 O O . LEU A 1 196 ? 7.303 -0.285 -24.644 1.00 53.53 196 LEU A O 1
ATOM 1521 N N . ALA A 1 197 ? 7.928 -0.148 -22.490 1.00 56.47 197 ALA A N 1
ATOM 1522 C CA . ALA A 1 197 ? 8.989 -1.136 -22.608 1.00 56.47 197 ALA A CA 1
ATOM 1523 C C . ALA A 1 197 ? 8.446 -2.571 -22.560 1.00 56.47 197 ALA A C 1
ATOM 1525 O O . ALA A 1 197 ? 8.682 -3.326 -23.496 1.00 56.47 197 ALA A O 1
ATOM 1526 N N . HIS A 1 198 ? 7.734 -2.956 -21.489 1.00 57.72 198 HIS A N 1
ATOM 1527 C CA . HIS A 1 198 ? 7.323 -4.351 -21.265 1.00 57.72 198 HIS A CA 1
ATOM 1528 C C . HIS A 1 198 ? 6.118 -4.464 -20.298 1.00 57.72 198 HIS A C 1
ATOM 1530 O O . HIS A 1 198 ? 6.314 -4.686 -19.099 1.00 57.72 198 HIS A O 1
ATOM 1536 N N . PRO A 1 199 ? 4.867 -4.318 -20.776 1.00 62.31 199 PRO A N 1
ATOM 1537 C CA . PRO A 1 199 ? 3.669 -4.427 -19.933 1.00 62.31 199 PRO A CA 1
ATOM 1538 C C . PRO A 1 199 ? 3.428 -5.847 -19.386 1.00 62.31 199 PRO A C 1
ATOM 1540 O O . PRO A 1 199 ? 2.836 -6.004 -18.321 1.00 62.31 199 PRO A O 1
ATOM 1543 N N . GLU A 1 200 ? 3.927 -6.880 -20.067 1.00 65.31 200 GLU A N 1
ATOM 1544 C CA . GLU A 1 200 ? 3.702 -8.286 -19.701 1.00 65.31 200 GLU A CA 1
ATOM 1545 C C . GLU A 1 200 ? 4.376 -8.671 -18.375 1.00 65.31 200 GLU A C 1
ATOM 1547 O O . GLU A 1 200 ? 3.745 -9.300 -17.529 1.00 65.31 200 GLU A O 1
ATOM 1552 N N . TYR A 1 201 ? 5.600 -8.190 -18.116 1.00 72.75 201 TYR A N 1
ATOM 1553 C CA . TYR A 1 201 ? 6.308 -8.470 -16.857 1.00 72.75 201 TYR A CA 1
ATOM 1554 C C . TYR A 1 201 ? 5.583 -7.927 -15.623 1.00 72.75 201 TYR A C 1
ATOM 1556 O O . TYR A 1 201 ? 5.736 -8.459 -14.522 1.00 72.75 201 TYR A O 1
ATOM 1564 N N . SER A 1 202 ? 4.830 -6.835 -15.779 1.00 77.56 202 SER A N 1
ATOM 1565 C CA . SER A 1 202 ? 4.121 -6.232 -14.655 1.00 77.56 202 SER A CA 1
ATOM 1566 C C . SER A 1 202 ? 2.817 -6.955 -14.331 1.00 77.56 202 SER A C 1
ATOM 1568 O O . SER A 1 202 ? 2.441 -7.015 -13.162 1.00 77.56 202 SER A O 1
ATOM 1570 N N . VAL A 1 203 ? 2.166 -7.538 -15.340 1.00 82.62 203 VAL A N 1
ATOM 1571 C CA . VAL A 1 203 ? 1.008 -8.421 -15.153 1.00 82.62 203 VAL A CA 1
ATOM 1572 C C . VAL A 1 203 ? 1.454 -9.762 -14.576 1.00 82.62 203 VAL A C 1
ATOM 1574 O O . VAL A 1 203 ? 0.882 -10.202 -13.587 1.00 82.62 203 VAL A O 1
ATOM 1577 N N . GLU A 1 204 ? 2.519 -10.364 -15.118 1.00 86.81 204 GLU A N 1
ATOM 1578 C CA . GLU A 1 204 ? 3.077 -11.625 -14.613 1.00 86.81 204 GLU A CA 1
ATOM 1579 C C . GLU A 1 204 ? 3.424 -11.519 -13.123 1.00 86.81 204 GLU A C 1
ATOM 1581 O O . GLU A 1 204 ? 2.967 -12.331 -12.327 1.00 86.81 204 GLU A O 1
ATOM 1586 N N . GLN A 1 205 ? 4.158 -10.481 -12.703 1.00 90.81 205 GLN A N 1
ATOM 1587 C CA . GLN A 1 205 ? 4.511 -10.326 -11.289 1.00 90.81 205 GLN A CA 1
ATOM 1588 C C . GLN A 1 205 ? 3.297 -10.153 -10.371 1.00 90.81 205 GLN A C 1
ATOM 1590 O O . GLN A 1 205 ? 3.308 -10.686 -9.260 1.00 90.81 205 GLN A O 1
ATOM 1595 N N . ALA A 1 206 ? 2.298 -9.378 -10.800 1.00 89.19 206 ALA A N 1
ATOM 1596 C CA . ALA A 1 206 ? 1.076 -9.176 -10.030 1.00 89.19 206 ALA A CA 1
ATOM 1597 C C . ALA A 1 206 ? 0.303 -10.492 -9.879 1.00 89.19 206 ALA A C 1
ATOM 1599 O O . ALA A 1 206 ? -0.124 -10.815 -8.771 1.00 89.19 206 ALA A O 1
ATOM 1600 N N . ARG A 1 207 ? 0.216 -11.265 -10.968 1.00 88.00 207 ARG A N 1
ATOM 1601 C CA . ARG A 1 207 ? -0.401 -12.589 -11.005 1.00 88.00 207 ARG A CA 1
ATOM 1602 C C . ARG A 1 207 ? 0.269 -13.563 -10.056 1.00 88.00 207 ARG A C 1
ATOM 1604 O O . ARG A 1 207 ? -0.398 -14.081 -9.173 1.00 88.00 207 ARG A O 1
ATOM 1611 N N . GLU A 1 208 ? 1.582 -13.730 -10.174 1.00 92.38 208 GLU A N 1
ATOM 1612 C CA . GLU A 1 208 ? 2.331 -14.651 -9.315 1.00 92.38 208 GLU A CA 1
ATOM 1613 C C . GLU A 1 208 ? 2.217 -14.284 -7.831 1.00 92.38 208 GLU A C 1
ATOM 1615 O O . GLU A 1 208 ? 2.060 -15.163 -6.991 1.00 92.38 208 GLU A O 1
ATOM 1620 N N . LEU A 1 209 ? 2.266 -12.988 -7.491 1.00 94.06 209 LEU A N 1
ATOM 1621 C CA . LEU A 1 209 ? 2.118 -12.550 -6.102 1.00 94.06 209 LEU A CA 1
ATOM 1622 C C . LEU A 1 209 ? 0.735 -12.887 -5.543 1.00 94.06 209 LEU A C 1
ATOM 1624 O O . LEU A 1 209 ? 0.634 -13.403 -4.431 1.00 94.06 209 LEU A O 1
ATOM 1628 N N . PHE A 1 210 ? -0.315 -12.581 -6.305 1.00 91.25 210 PHE A N 1
ATOM 1629 C CA . PHE A 1 210 ? -1.677 -12.869 -5.883 1.00 91.25 210 PHE A CA 1
ATOM 1630 C C . PHE A 1 210 ? -1.912 -14.376 -5.761 1.00 91.25 210 PHE A C 1
ATOM 1632 O O . PHE A 1 210 ? -2.376 -14.805 -4.713 1.00 91.25 210 PHE A O 1
ATOM 1639 N N . GLU A 1 211 ? -1.542 -15.168 -6.774 1.00 89.88 211 GLU A N 1
ATOM 1640 C CA . GLU A 1 211 ? -1.706 -16.629 -6.778 1.00 89.88 211 GLU A CA 1
ATOM 1641 C C . GLU A 1 211 ? -1.002 -17.273 -5.575 1.00 89.88 211 GLU A C 1
ATOM 1643 O O . GLU A 1 211 ? -1.648 -17.968 -4.800 1.00 89.88 211 GLU A O 1
ATOM 1648 N N . VAL A 1 212 ? 0.281 -16.966 -5.334 1.00 94.62 212 VAL A N 1
ATOM 1649 C CA . VAL A 1 212 ? 1.039 -17.523 -4.194 1.00 94.62 212 VAL A CA 1
ATOM 1650 C C . VAL A 1 212 ? 0.361 -17.236 -2.850 1.00 94.62 212 VAL A C 1
ATOM 1652 O O . VAL A 1 212 ? 0.246 -18.124 -2.004 1.00 94.62 212 VAL A O 1
ATOM 1655 N N . ILE A 1 213 ? -0.063 -15.991 -2.625 1.00 94.31 213 ILE A N 1
ATOM 1656 C CA . ILE A 1 213 ? -0.670 -15.591 -1.349 1.00 94.31 213 ILE A CA 1
ATOM 1657 C C . ILE A 1 213 ? -2.076 -16.171 -1.215 1.00 94.31 213 ILE A C 1
ATOM 1659 O O . ILE A 1 213 ? -2.440 -16.627 -0.134 1.00 94.31 213 ILE A O 1
ATOM 1663 N N . TYR A 1 214 ? -2.859 -16.161 -2.293 1.00 91.62 214 TYR A N 1
ATOM 1664 C CA . TYR A 1 214 ? -4.217 -16.690 -2.318 1.00 91.62 214 TYR A CA 1
ATOM 1665 C C . TYR A 1 214 ? -4.232 -18.205 -2.080 1.00 91.62 214 TYR A C 1
ATOM 1667 O O . TYR A 1 214 ? -5.019 -18.690 -1.266 1.00 91.62 214 TYR A O 1
ATOM 1675 N N . ASP A 1 215 ? -3.319 -18.946 -2.708 1.00 91.75 215 ASP A N 1
ATOM 1676 C CA . ASP A 1 215 ? -3.161 -20.389 -2.509 1.00 91.75 215 ASP A CA 1
ATOM 1677 C C . ASP A 1 215 ? -2.848 -20.720 -1.047 1.00 91.75 215 ASP A C 1
ATOM 1679 O O . ASP A 1 215 ? -3.424 -21.648 -0.484 1.00 91.75 215 ASP A O 1
ATOM 1683 N N . TYR A 1 216 ? -1.971 -19.951 -0.397 1.00 94.50 216 TYR A N 1
ATOM 1684 C CA . TYR A 1 216 ? -1.697 -20.127 1.030 1.00 94.50 216 TYR A CA 1
ATOM 1685 C C . TYR A 1 216 ? -2.902 -19.731 1.897 1.00 94.50 216 TYR A C 1
ATOM 1687 O O . TYR A 1 216 ? -3.329 -20.478 2.774 1.00 94.50 216 TYR A O 1
ATOM 1695 N N . TRP A 1 217 ? -3.504 -18.573 1.625 1.00 94.00 217 TRP A N 1
ATOM 1696 C CA . TRP A 1 217 ? -4.650 -18.051 2.368 1.00 94.00 217 TRP A CA 1
ATOM 1697 C C . TRP A 1 217 ? -5.878 -18.973 2.315 1.00 94.00 217 TRP A C 1
ATOM 1699 O O . TRP A 1 217 ? -6.616 -19.093 3.294 1.00 94.00 217 TRP A O 1
ATOM 1709 N N . THR A 1 218 ? -6.113 -19.648 1.188 1.00 90.94 218 THR A N 1
ATOM 1710 C CA . THR A 1 218 ? -7.221 -20.605 1.042 1.00 90.94 218 THR A CA 1
ATOM 1711 C C . THR A 1 218 ? -7.015 -21.903 1.819 1.00 90.94 218 THR A C 1
ATOM 1713 O O . THR A 1 218 ? -8.006 -22.566 2.125 1.00 90.94 218 THR A O 1
ATOM 1716 N N . GLN A 1 219 ? -5.774 -22.239 2.183 1.00 92.31 219 GLN A N 1
ATOM 1717 C CA . GLN A 1 219 ? -5.454 -23.387 3.039 1.00 92.31 219 GLN A CA 1
ATOM 1718 C C . GLN A 1 219 ? -5.675 -23.098 4.530 1.00 92.31 219 GLN A C 1
ATOM 1720 O O . GLN A 1 219 ? -5.795 -24.032 5.322 1.00 92.31 219 GLN A O 1
ATOM 1725 N N . LEU A 1 220 ? -5.764 -21.823 4.923 1.00 92.50 220 LEU A N 1
ATOM 1726 C CA . LEU A 1 220 ? -6.046 -21.443 6.305 1.00 92.50 220 LEU A CA 1
ATOM 1727 C C . LEU A 1 220 ? -7.497 -21.791 6.697 1.00 92.50 220 LEU A C 1
ATOM 1729 O O . LEU A 1 220 ? -8.407 -21.672 5.866 1.00 92.50 220 LEU A O 1
ATOM 1733 N N . PRO A 1 221 ? -7.756 -22.167 7.968 1.00 92.56 221 PRO A N 1
ATOM 1734 C CA . PRO A 1 221 ? -9.111 -22.407 8.455 1.00 92.56 221 PRO A CA 1
ATOM 1735 C C . PRO A 1 221 ? -10.020 -21.201 8.194 1.00 92.56 221 PRO A C 1
ATOM 1737 O O . PRO A 1 221 ? -9.677 -20.072 8.541 1.00 92.56 221 PRO A O 1
ATOM 1740 N N . ARG A 1 222 ? -11.195 -21.432 7.592 1.00 86.94 222 ARG A N 1
ATOM 1741 C CA . ARG A 1 222 ? -12.098 -20.353 7.148 1.00 86.94 222 ARG A CA 1
ATOM 1742 C C . ARG A 1 222 ? -12.494 -19.382 8.261 1.00 86.94 222 ARG A C 1
ATOM 1744 O O . ARG A 1 222 ? -12.648 -18.202 7.965 1.00 86.94 222 ARG A O 1
ATOM 1751 N N . ASP A 1 223 ? -12.621 -19.878 9.487 1.00 87.69 223 ASP A N 1
ATOM 1752 C CA . ASP A 1 223 ? -13.054 -19.090 10.645 1.00 87.69 223 ASP A CA 1
ATOM 1753 C C . ASP A 1 223 ? -11.924 -18.239 11.247 1.00 87.69 223 ASP A C 1
ATOM 1755 O O . ASP A 1 223 ? -12.203 -17.268 11.942 1.00 87.69 223 ASP A O 1
ATOM 1759 N N . ASN A 1 224 ? -10.662 -18.566 10.942 1.00 86.62 224 ASN A N 1
ATOM 1760 C CA . ASN A 1 224 ? -9.485 -17.909 11.523 1.00 86.62 224 ASN A CA 1
ATOM 1761 C C . ASN A 1 224 ? -8.634 -17.157 10.491 1.00 86.62 224 ASN A C 1
ATOM 1763 O O . ASN A 1 224 ? -7.673 -16.489 10.863 1.00 86.62 224 ASN A O 1
ATOM 1767 N N . ARG A 1 225 ? -8.920 -17.287 9.191 1.00 92.44 225 ARG A N 1
ATOM 1768 C CA . ARG A 1 225 ? -8.102 -16.648 8.156 1.00 92.44 225 ARG A CA 1
ATOM 1769 C C . ARG A 1 225 ? -8.383 -15.139 8.070 1.00 92.44 225 ARG A C 1
ATOM 1771 O O . ARG A 1 225 ? -9.550 -14.745 8.134 1.00 92.44 225 ARG A O 1
ATOM 1778 N N . PRO A 1 226 ? -7.357 -14.300 7.834 1.00 95.56 226 PRO A N 1
ATOM 1779 C CA . PRO A 1 226 ? -7.534 -12.861 7.657 1.00 95.56 226 PRO A CA 1
ATOM 1780 C C . PRO A 1 226 ? -8.471 -12.521 6.506 1.00 95.56 226 PRO A C 1
ATOM 1782 O O . PRO A 1 226 ? -8.578 -13.264 5.531 1.00 95.56 226 PRO A O 1
ATOM 1785 N N . LYS A 1 227 ? -9.064 -11.330 6.540 1.00 94.81 227 LYS A N 1
ATOM 1786 C CA . LYS A 1 227 ? -9.668 -10.740 5.346 1.00 94.81 227 LYS A CA 1
ATOM 1787 C C . LYS A 1 227 ? -8.573 -10.435 4.322 1.00 94.81 227 LYS A C 1
ATOM 1789 O O . LYS A 1 227 ? -7.579 -9.790 4.648 1.00 94.81 227 LYS A O 1
ATOM 1794 N N . LEU A 1 228 ? -8.756 -10.879 3.082 1.00 93.38 228 LEU A N 1
ATOM 1795 C CA . LEU A 1 228 ? -7.795 -10.657 2.003 1.00 93.38 228 LEU A CA 1
ATOM 1796 C C . LEU A 1 228 ? -8.246 -9.480 1.138 1.00 93.38 228 LEU A C 1
ATOM 1798 O O . LEU A 1 228 ? -9.317 -9.526 0.535 1.00 93.38 228 LEU A O 1
ATOM 1802 N N . TYR A 1 229 ? -7.414 -8.451 1.038 1.00 93.31 229 TYR A N 1
ATOM 1803 C CA . TYR A 1 229 ? -7.653 -7.272 0.212 1.00 93.31 229 TYR A CA 1
ATOM 1804 C C . TYR A 1 229 ? -6.594 -7.132 -0.874 1.00 93.31 229 TYR A C 1
ATOM 1806 O O . TYR A 1 229 ? -5.472 -7.627 -0.756 1.00 93.31 229 TYR A O 1
ATOM 1814 N N . MET A 1 230 ? -6.946 -6.405 -1.932 1.00 91.06 230 MET A N 1
ATOM 1815 C CA . MET A 1 230 ? -6.010 -6.045 -2.991 1.00 91.06 230 MET A CA 1
ATOM 1816 C C . MET A 1 230 ? -5.946 -4.529 -3.169 1.00 91.06 230 MET A C 1
ATOM 1818 O O . MET A 1 230 ? -6.954 -3.827 -3.060 1.00 91.06 230 MET A O 1
ATOM 1822 N N . HIS A 1 231 ? -4.758 -4.024 -3.482 1.00 91.38 231 HIS A N 1
ATOM 1823 C CA . HIS A 1 231 ? -4.548 -2.626 -3.824 1.00 91.38 231 HIS A CA 1
ATOM 1824 C C . HIS A 1 231 ? -3.605 -2.478 -5.018 1.00 91.38 231 HIS A C 1
ATOM 1826 O O . HIS A 1 231 ? -2.682 -3.264 -5.238 1.00 91.38 231 HIS A O 1
ATOM 1832 N N . GLY A 1 232 ? -3.816 -1.419 -5.787 1.00 87.94 232 GLY A N 1
ATOM 1833 C CA . GLY A 1 232 ? -2.911 -0.994 -6.840 1.00 87.94 232 GLY A CA 1
ATOM 1834 C C . GLY A 1 232 ? -3.202 0.449 -7.209 1.00 87.94 232 GLY A C 1
ATOM 1835 O O . GLY A 1 232 ? -4.326 0.912 -7.060 1.00 87.94 232 GLY A O 1
ATOM 1836 N N . MET A 1 233 ? -2.200 1.153 -7.726 1.00 79.25 233 MET A N 1
ATOM 1837 C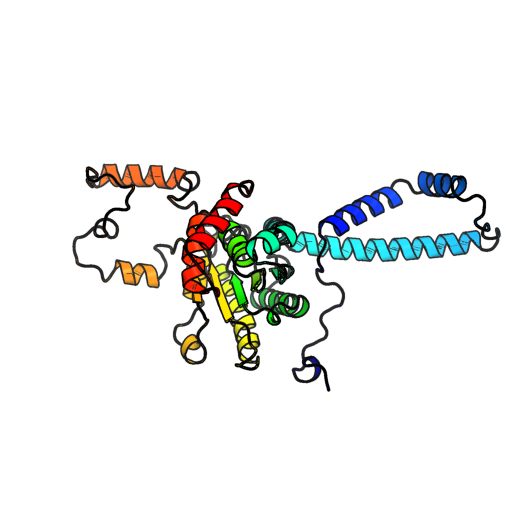 CA . MET A 1 233 ? -2.349 2.537 -8.179 1.00 79.25 233 MET A CA 1
ATOM 1838 C C . MET A 1 233 ? -1.906 2.668 -9.627 1.00 79.25 233 MET A C 1
ATOM 1840 O O . MET A 1 233 ? -0.848 2.156 -9.993 1.00 79.25 233 MET A O 1
ATOM 1844 N N . SER A 1 234 ? -2.660 3.399 -10.453 1.00 78.62 234 SER A N 1
ATOM 1845 C CA . SER A 1 234 ? -2.253 3.723 -11.828 1.00 78.62 234 SER A CA 1
ATOM 1846 C C . SER A 1 234 ? -1.929 2.464 -12.659 1.00 78.62 234 SER A C 1
ATOM 1848 O O . SER A 1 234 ? -2.821 1.678 -12.981 1.00 78.62 234 SER A O 1
ATOM 1850 N N . GLN A 1 235 ? -0.655 2.209 -12.993 1.00 73.69 235 GLN A N 1
ATOM 1851 C CA . GLN A 1 235 ? -0.228 0.950 -13.624 1.00 73.69 235 GLN A CA 1
ATOM 1852 C C . GLN A 1 235 ? -0.513 -0.279 -12.747 1.00 73.69 235 GLN A C 1
ATOM 1854 O O . GLN A 1 235 ? -0.873 -1.325 -13.280 1.00 73.69 235 GLN A O 1
ATOM 1859 N N . GLY A 1 236 ? -0.403 -0.145 -11.425 1.00 71.44 236 GLY A N 1
ATOM 1860 C CA . GLY A 1 236 ? -0.754 -1.186 -10.464 1.00 71.44 236 GLY A CA 1
ATOM 1861 C C . GLY A 1 236 ? -2.206 -1.635 -10.603 1.00 71.44 236 GLY A C 1
ATOM 1862 O O . GLY A 1 236 ? -2.434 -2.836 -10.646 1.00 71.44 236 GLY A O 1
ATOM 1863 N N . VAL A 1 237 ? -3.149 -0.699 -10.806 1.00 77.69 237 VAL A N 1
ATOM 1864 C CA . VAL A 1 237 ? -4.569 -1.021 -11.056 1.00 77.69 237 VAL A CA 1
ATOM 1865 C C . VAL A 1 237 ? -4.735 -1.869 -12.311 1.00 77.69 237 VAL A C 1
ATOM 1867 O O . VAL A 1 237 ? -5.438 -2.871 -12.291 1.00 77.69 237 VAL A O 1
ATOM 1870 N N . PHE A 1 238 ? -4.082 -1.489 -13.412 1.00 77.00 238 PHE A N 1
ATOM 1871 C CA . PHE A 1 238 ? -4.161 -2.251 -14.661 1.00 77.00 238 PHE A CA 1
ATOM 1872 C C . PHE A 1 238 ? -3.657 -3.691 -14.477 1.00 77.00 238 PHE A C 1
ATOM 1874 O O . PHE A 1 238 ? -4.298 -4.641 -14.925 1.00 77.00 238 PHE A O 1
ATOM 1881 N N . ASN A 1 239 ? -2.528 -3.850 -13.786 1.00 75.12 239 ASN A N 1
ATOM 1882 C CA . ASN A 1 239 ? -1.936 -5.158 -13.533 1.00 75.12 239 ASN A CA 1
ATOM 1883 C C . ASN A 1 239 ? -2.821 -6.008 -12.617 1.00 75.12 239 ASN A C 1
ATOM 1885 O O . ASN A 1 239 ? -3.061 -7.172 -12.922 1.00 75.12 239 ASN A O 1
ATOM 1889 N N . SER A 1 240 ? -3.344 -5.431 -11.531 1.00 74.12 240 SER A N 1
ATOM 1890 C CA . SER A 1 240 ? -4.230 -6.135 -10.603 1.00 74.12 240 SER A CA 1
ATOM 1891 C C . SER A 1 240 ? -5.564 -6.504 -11.248 1.00 74.12 240 SER A C 1
ATOM 1893 O O . SER A 1 240 ? -6.032 -7.621 -11.075 1.00 74.12 240 SER A O 1
ATOM 1895 N N . GLN A 1 241 ? -6.143 -5.624 -12.069 1.00 75.75 241 GLN A N 1
ATOM 1896 C CA . GLN A 1 241 ? -7.364 -5.920 -12.829 1.00 75.75 241 GLN A CA 1
ATOM 1897 C C . GLN A 1 241 ? -7.163 -7.044 -13.847 1.00 75.75 241 GLN A C 1
ATOM 1899 O O . GLN A 1 241 ? -8.074 -7.826 -14.082 1.00 75.75 241 GLN A O 1
ATOM 1904 N N . SER A 1 242 ? -5.967 -7.136 -14.433 1.00 72.12 242 SER A N 1
ATOM 1905 C CA . SER A 1 242 ? -5.602 -8.227 -15.346 1.00 72.12 242 SER A CA 1
ATOM 1906 C C . SER A 1 242 ? -5.262 -9.527 -14.608 1.00 72.12 242 SER A C 1
ATOM 1908 O O . SER A 1 242 ? -5.180 -10.580 -15.231 1.00 72.12 242 SER A O 1
ATOM 1910 N N . THR A 1 243 ? -5.032 -9.439 -13.296 1.00 67.31 243 THR A N 1
ATOM 1911 C CA . THR A 1 243 ? -4.640 -10.558 -12.438 1.00 67.31 243 THR A CA 1
ATOM 1912 C C . THR A 1 243 ? -5.838 -11.266 -11.841 1.00 67.31 243 THR A C 1
ATOM 1914 O O . THR A 1 243 ? -5.777 -12.477 -11.747 1.00 67.31 243 THR A O 1
ATOM 1917 N N . VAL A 1 244 ? -6.895 -10.546 -11.442 1.00 64.12 244 VAL A N 1
ATOM 1918 C CA . VAL A 1 244 ? -8.097 -11.138 -10.832 1.00 64.12 244 VAL A CA 1
ATOM 1919 C C . VAL A 1 244 ? -8.909 -11.849 -11.920 1.00 64.12 244 VAL A C 1
ATOM 1921 O O . VAL A 1 244 ? -9.626 -11.184 -12.675 1.00 64.12 244 VAL A O 1
ATOM 1924 N N . PRO A 1 245 ? -8.844 -13.184 -12.053 1.00 56.97 245 PRO A N 1
ATOM 1925 C CA . PRO A 1 245 ? -9.619 -13.883 -13.055 1.00 56.97 245 PRO A CA 1
ATOM 1926 C C . PRO A 1 245 ? -11.016 -14.033 -12.458 1.00 56.97 245 PRO A C 1
ATOM 1928 O O . PRO A 1 245 ? -11.192 -14.660 -11.415 1.00 56.97 245 PRO A O 1
ATOM 1931 N N . LEU A 1 246 ? -12.029 -13.473 -13.124 1.00 48.81 246 LEU A N 1
ATOM 1932 C CA . LEU A 1 246 ? -13.433 -13.482 -12.674 1.00 48.81 246 LEU A CA 1
ATOM 1933 C C . LEU A 1 246 ? -13.957 -14.888 -12.289 1.00 48.81 246 LEU A C 1
ATOM 1935 O O . LEU A 1 246 ? -14.938 -15.012 -11.566 1.00 48.81 246 LEU A O 1
ATOM 1939 N N . ARG A 1 247 ? -13.294 -15.942 -12.782 1.00 41.31 247 ARG A N 1
ATOM 1940 C CA . ARG A 1 247 ? -13.600 -17.363 -12.573 1.00 41.31 247 ARG A CA 1
ATOM 1941 C C . ARG A 1 247 ? -13.003 -17.984 -11.299 1.00 41.31 247 ARG A C 1
ATOM 1943 O O . ARG A 1 247 ? -13.606 -18.914 -10.779 1.00 41.31 247 ARG A O 1
ATOM 1950 N N . ASP A 1 248 ? -11.894 -17.462 -10.767 1.00 48.47 248 ASP A N 1
ATOM 1951 C CA . ASP A 1 248 ? -11.204 -18.038 -9.591 1.00 48.47 248 ASP A CA 1
ATOM 1952 C C . ASP A 1 248 ? -11.720 -17.439 -8.264 1.00 48.47 248 ASP A C 1
ATOM 1954 O O . ASP A 1 248 ? -11.663 -18.059 -7.206 1.00 48.47 248 ASP A O 1
ATOM 1958 N N . VAL A 1 249 ? -12.367 -16.271 -8.343 1.00 51.41 249 VAL A N 1
ATOM 1959 C CA . VAL A 1 249 ? -13.085 -15.587 -7.247 1.00 51.41 249 VAL A CA 1
ATOM 1960 C C . VAL A 1 249 ? -14.400 -16.297 -6.864 1.00 51.41 249 VAL A C 1
ATOM 1962 O O . VAL A 1 249 ? -14.967 -16.026 -5.808 1.00 51.41 249 VAL A O 1
ATOM 1965 N N . LEU A 1 250 ? -14.882 -17.246 -7.677 1.00 51.25 250 LEU A N 1
ATOM 1966 C CA . LEU A 1 250 ? -16.181 -17.909 -7.485 1.00 51.25 250 LEU A CA 1
ATOM 1967 C C . LEU A 1 250 ? -16.227 -18.873 -6.281 1.00 51.25 250 LEU A C 1
ATOM 1969 O O . LEU A 1 250 ? -17.315 -19.170 -5.795 1.00 51.25 250 LEU A O 1
ATOM 1973 N N . GLY A 1 251 ? -15.078 -19.355 -5.784 1.00 55.69 251 GLY A N 1
ATOM 1974 C CA . GLY A 1 251 ? -15.014 -20.267 -4.629 1.00 55.69 251 GLY A CA 1
ATOM 1975 C C . GLY A 1 251 ? -14.844 -19.567 -3.273 1.00 55.69 251 GLY A C 1
ATOM 1976 O O . GLY A 1 251 ? -15.475 -19.951 -2.285 1.00 55.69 251 GLY A O 1
ATOM 1977 N N . ALA A 1 252 ? -13.989 -18.542 -3.219 1.00 61.66 252 ALA A N 1
ATOM 1978 C CA . ALA A 1 252 ? -13.760 -17.696 -2.049 1.00 61.66 252 ALA A CA 1
ATOM 1979 C C . ALA A 1 252 ? -13.290 -16.305 -2.511 1.00 61.66 252 ALA A C 1
ATOM 1981 O O . ALA A 1 252 ? -12.089 -16.114 -2.724 1.00 61.66 252 ALA A O 1
ATOM 1982 N N . PRO A 1 253 ? -14.202 -15.338 -2.698 1.00 69.81 253 PRO A N 1
ATOM 1983 C CA . PRO A 1 253 ? -13.813 -14.012 -3.146 1.00 69.81 253 PRO A CA 1
ATOM 1984 C C . PRO A 1 253 ? -12.895 -13.337 -2.127 1.00 69.81 253 PRO A C 1
ATOM 1986 O O . PRO A 1 253 ? -12.996 -13.582 -0.921 1.00 69.81 253 PRO A O 1
ATOM 1989 N N . ASN A 1 254 ? -12.006 -12.470 -2.614 1.00 73.69 254 ASN A N 1
ATOM 1990 C CA . ASN A 1 254 ? -11.318 -11.535 -1.736 1.00 73.69 254 ASN A CA 1
ATOM 1991 C C . ASN A 1 254 ? -12.347 -10.587 -1.092 1.00 73.69 254 ASN A C 1
ATOM 1993 O O . ASN A 1 254 ? -13.430 -10.351 -1.626 1.00 73.69 254 ASN A O 1
ATOM 1997 N N . ASN A 1 255 ? -12.025 -10.052 0.080 1.00 87.75 255 ASN A N 1
ATOM 1998 C CA . ASN A 1 255 ? -12.967 -9.270 0.880 1.00 87.75 255 ASN A CA 1
ATOM 1999 C C . ASN A 1 255 ? -13.163 -7.843 0.361 1.00 87.75 255 ASN A C 1
ATOM 2001 O O . ASN A 1 255 ? -14.109 -7.175 0.764 1.00 87.75 255 ASN A O 1
ATOM 2005 N N . GLY A 1 256 ? -12.295 -7.376 -0.534 1.00 85.50 256 GLY A N 1
ATOM 2006 C CA . GLY A 1 256 ? -12.439 -6.078 -1.171 1.00 85.50 256 GLY A CA 1
ATOM 2007 C C . GLY A 1 256 ? -11.210 -5.682 -1.972 1.00 85.50 256 GLY A C 1
ATOM 2008 O O . GLY A 1 256 ? -10.142 -6.298 -1.899 1.00 85.50 256 GLY A O 1
ATOM 2009 N N . THR A 1 257 ? -11.351 -4.643 -2.784 1.00 86.56 257 THR A N 1
ATOM 2010 C CA . THR A 1 257 ? -10.249 -4.095 -3.572 1.00 86.56 257 THR A CA 1
ATOM 2011 C C . THR A 1 257 ? -10.436 -2.600 -3.757 1.00 86.56 257 THR A C 1
ATOM 2013 O O . THR A 1 257 ? -11.527 -2.162 -4.111 1.00 86.56 257 THR A O 1
ATOM 2016 N N . LEU A 1 258 ? -9.367 -1.826 -3.554 1.00 86.75 258 LEU A N 1
ATOM 2017 C CA . LEU A 1 258 ? -9.371 -0.386 -3.797 1.00 86.75 258 LEU A CA 1
ATOM 2018 C C . LEU A 1 258 ? -8.408 -0.028 -4.934 1.00 86.75 258 LEU A C 1
ATOM 2020 O O . LEU A 1 258 ? -7.204 -0.273 -4.838 1.00 86.75 258 LEU A O 1
ATOM 2024 N N . TRP A 1 259 ? -8.938 0.592 -5.991 1.00 85.62 259 TRP A N 1
ATOM 2025 C CA . TRP A 1 259 ? -8.203 0.919 -7.217 1.00 85.62 259 TRP A CA 1
ATOM 2026 C C . TRP A 1 259 ? -8.270 2.410 -7.583 1.00 85.62 259 TRP A C 1
ATOM 2028 O O . TRP A 1 259 ? -9.069 2.806 -8.434 1.00 85.62 259 TRP A O 1
ATOM 2038 N N . PRO A 1 260 ? -7.399 3.252 -6.999 1.00 81.19 260 PRO A N 1
ATOM 2039 C CA . PRO A 1 260 ? -7.231 4.640 -7.422 1.00 81.19 260 PRO A CA 1
ATOM 2040 C C . PRO A 1 260 ? -6.616 4.751 -8.827 1.00 81.19 260 PRO A C 1
ATOM 2042 O O . PRO A 1 260 ? -5.531 4.227 -9.112 1.00 81.19 260 PRO A O 1
ATOM 2045 N N . GLY A 1 261 ? -7.287 5.498 -9.707 1.00 75.31 261 GLY A N 1
ATOM 2046 C CA . GLY A 1 261 ? -6.737 5.861 -11.014 1.00 75.31 261 GLY A CA 1
ATOM 2047 C C . GLY A 1 261 ? -6.718 4.733 -12.034 1.00 75.31 261 GLY A C 1
ATOM 2048 O O . GLY A 1 261 ? -5.701 4.544 -12.713 1.00 75.31 261 GLY A O 1
ATOM 2049 N N . SER A 1 262 ? -7.812 3.971 -12.137 1.00 71.00 262 SER A N 1
ATOM 2050 C CA . SER A 1 262 ? -7.957 2.960 -13.188 1.00 71.00 262 SER A CA 1
ATOM 2051 C C . SER A 1 262 ? -7.743 3.586 -14.568 1.00 71.00 262 SER A C 1
ATOM 2053 O O . SER A 1 262 ? -8.308 4.627 -14.902 1.00 71.00 262 SER A O 1
ATOM 2055 N N . ARG A 1 263 ? -6.858 2.975 -15.361 1.00 66.50 263 ARG A N 1
ATOM 2056 C CA . ARG A 1 263 ? -6.417 3.546 -16.636 1.00 66.50 263 ARG A CA 1
ATOM 2057 C C . ARG A 1 263 ? -7.375 3.207 -17.765 1.00 66.50 263 ARG A C 1
ATOM 2059 O O . ARG A 1 263 ? -7.915 2.106 -17.821 1.00 66.50 263 ARG A O 1
ATOM 2066 N N . PHE A 1 264 ? -7.404 4.093 -18.758 1.00 61.41 264 PHE A N 1
ATOM 2067 C CA . PHE A 1 264 ? -8.185 3.940 -19.986 1.00 61.41 264 PHE A CA 1
ATOM 2068 C C . PHE A 1 264 ? -7.906 2.659 -20.792 1.00 61.41 264 PHE A C 1
ATOM 2070 O O . PHE A 1 264 ? -8.723 2.247 -21.610 1.00 61.41 264 PHE A O 1
ATOM 2077 N N . LEU A 1 265 ? -6.748 2.027 -20.578 1.00 63.28 265 LEU A N 1
ATOM 2078 C CA . LEU A 1 265 ? -6.365 0.777 -21.238 1.00 63.28 265 LEU A CA 1
ATOM 2079 C C . LEU A 1 265 ? -7.002 -0.467 -20.603 1.00 63.28 265 LEU A C 1
ATOM 2081 O O . LEU A 1 265 ? -7.012 -1.517 -21.237 1.00 63.28 265 LEU A O 1
ATOM 2085 N N . SER A 1 266 ? -7.518 -0.377 -19.375 1.00 66.75 266 SER A N 1
ATOM 2086 C CA . SER A 1 266 ? -8.118 -1.521 -18.684 1.00 66.75 266 SER A CA 1
ATOM 2087 C C . SER A 1 266 ? -9.367 -2.023 -19.416 1.00 66.75 266 SER A C 1
ATOM 2089 O O . SER A 1 266 ? -10.212 -1.196 -19.759 1.00 66.75 266 SER A O 1
ATOM 2091 N N . PRO A 1 267 ? -9.550 -3.344 -19.610 1.00 69.19 267 PRO A N 1
ATOM 2092 C CA . PRO A 1 267 ? -10.789 -3.895 -20.159 1.00 69.19 267 PRO A CA 1
ATOM 2093 C C . PRO A 1 267 ? -12.034 -3.470 -19.371 1.00 69.19 267 PRO A C 1
ATOM 2095 O O . PRO A 1 267 ? -13.051 -3.147 -19.975 1.00 69.19 267 PRO A O 1
ATOM 2098 N N . ILE A 1 268 ? -11.935 -3.386 -18.037 1.00 68.88 268 ILE A N 1
ATOM 2099 C CA . ILE A 1 268 ? -13.030 -2.934 -17.162 1.00 68.88 268 ILE A CA 1
ATOM 2100 C C . ILE A 1 268 ? -13.380 -1.473 -17.460 1.00 68.88 268 ILE A C 1
ATOM 2102 O O . ILE A 1 268 ? -14.549 -1.128 -17.618 1.00 68.88 268 ILE A O 1
ATOM 2106 N N . TRP A 1 269 ? -12.365 -0.618 -17.601 1.00 70.12 269 TRP A N 1
ATOM 2107 C CA . TRP A 1 269 ? -12.575 0.782 -17.965 1.00 70.12 269 TRP A CA 1
ATOM 2108 C C . TRP A 1 269 ? -13.148 0.915 -19.380 1.00 70.12 269 TRP A C 1
ATOM 2110 O O . TRP A 1 269 ? -14.071 1.694 -19.610 1.00 70.12 269 TRP A O 1
ATOM 2120 N N . GLN A 1 270 ? -12.625 0.143 -20.337 1.00 69.50 270 GLN A N 1
ATOM 2121 C CA . GLN A 1 270 ? -13.096 0.160 -21.719 1.00 69.50 270 GLN A CA 1
ATOM 2122 C C . GLN A 1 270 ? -14.548 -0.297 -21.819 1.00 69.50 270 GLN A C 1
ATOM 2124 O O . GLN A 1 270 ? -15.301 0.326 -22.553 1.00 69.50 270 GLN A O 1
ATOM 2129 N N . HIS A 1 271 ? -14.959 -1.314 -21.062 1.00 68.19 271 HIS A N 1
ATOM 2130 C CA . HIS A 1 271 ? -16.348 -1.763 -20.992 1.00 68.19 271 HIS A CA 1
ATOM 2131 C C . HIS A 1 271 ? -17.267 -0.649 -20.470 1.00 68.19 271 HIS A C 1
ATOM 2133 O O . HIS A 1 271 ? -18.177 -0.228 -21.183 1.00 68.19 271 HIS A O 1
ATOM 2139 N N . ALA A 1 272 ? -16.934 -0.056 -19.315 1.00 65.56 272 ALA A N 1
ATOM 2140 C CA . ALA A 1 272 ? -17.672 1.083 -18.759 1.00 65.56 272 ALA A CA 1
ATOM 2141 C C . ALA A 1 272 ? -17.761 2.274 -19.738 1.00 65.56 272 ALA A C 1
ATOM 2143 O O . ALA A 1 272 ? -18.769 2.975 -19.804 1.00 65.56 272 ALA A O 1
ATOM 2144 N N . ARG A 1 273 ? -16.713 2.497 -20.542 1.00 67.38 273 ARG A N 1
ATOM 2145 C CA . ARG A 1 273 ? -16.645 3.583 -21.526 1.00 67.38 273 ARG A CA 1
ATOM 2146 C C . ARG A 1 273 ? -17.294 3.251 -22.873 1.00 67.38 273 ARG A C 1
ATOM 2148 O O . ARG A 1 273 ? -17.689 4.182 -23.573 1.00 67.38 273 ARG A O 1
ATOM 2155 N N . ASN A 1 274 ? -17.359 1.993 -23.291 1.00 67.81 274 ASN A N 1
ATOM 2156 C CA . ASN A 1 274 ? -17.863 1.597 -24.610 1.00 67.81 274 ASN A CA 1
ATOM 2157 C C . ASN A 1 274 ? -19.374 1.336 -24.593 1.00 67.81 274 ASN A C 1
ATOM 2159 O O . ASN A 1 274 ? -20.034 1.676 -25.571 1.00 67.81 274 ASN A O 1
ATOM 2163 N N . ASP A 1 275 ? -19.934 0.890 -23.467 1.00 68.12 275 ASP A N 1
ATOM 2164 C CA . ASP A 1 275 ? -21.374 0.598 -23.320 1.00 68.12 275 ASP A CA 1
ATOM 2165 C C . ASP A 1 275 ? -22.217 1.833 -22.959 1.00 68.12 275 ASP A C 1
ATOM 2167 O O . ASP A 1 275 ? -23.331 1.768 -22.441 1.00 68.12 275 ASP A O 1
ATOM 2171 N N . ARG A 1 276 ? -21.673 3.011 -23.247 1.00 61.44 276 ARG A N 1
ATOM 2172 C CA . ARG A 1 276 ? -22.282 4.309 -22.965 1.00 61.44 276 ARG A CA 1
ATOM 2173 C C . ARG A 1 276 ? -23.248 4.716 -24.088 1.00 61.44 276 ARG A C 1
ATOM 2175 O O . ARG A 1 276 ? -23.030 4.349 -25.241 1.00 61.44 276 ARG A O 1
ATOM 2182 N N . LEU A 1 277 ? -24.240 5.583 -23.813 1.00 51.12 277 LEU A N 1
ATOM 2183 C CA . LEU A 1 277 ? -25.154 6.018 -24.892 1.00 51.12 277 LEU A CA 1
ATOM 2184 C C . LEU A 1 277 ? -24.365 6.701 -26.034 1.00 51.12 277 LEU A C 1
ATOM 2186 O O . LEU A 1 277 ? -23.424 7.454 -25.729 1.00 51.12 277 LEU A O 1
ATOM 2190 N N . PRO A 1 278 ? -24.735 6.472 -27.308 1.00 51.88 278 PRO A N 1
ATOM 2191 C CA . PRO A 1 278 ? -24.050 7.038 -28.470 1.00 51.88 278 PRO A CA 1
ATOM 2192 C C . PRO A 1 278 ? -24.003 8.577 -28.472 1.00 51.88 278 PRO A C 1
ATOM 2194 O O . PRO A 1 278 ? -24.934 9.241 -28.026 1.00 51.88 278 PRO A O 1
ATOM 2197 N N . GLY A 1 279 ? -22.915 9.156 -28.997 1.00 61.16 279 GLY A N 1
ATOM 2198 C CA . GLY A 1 279 ? -22.808 10.601 -29.281 1.00 61.16 279 GLY A CA 1
ATOM 2199 C C . GLY A 1 279 ? -22.261 11.494 -28.162 1.00 61.16 279 GLY A C 1
ATOM 2200 O O . GLY A 1 279 ? -22.107 12.693 -28.351 1.00 61.16 279 GLY A O 1
ATOM 2201 N N . SER A 1 280 ? -21.922 10.944 -27.002 1.00 52.16 280 SER A N 1
ATOM 2202 C CA . SER A 1 280 ? -21.533 11.761 -25.839 1.00 52.16 280 SER A CA 1
ATOM 2203 C C . SER A 1 280 ? -20.027 11.764 -25.586 1.00 52.16 280 SER A C 1
ATOM 2205 O O . SER A 1 280 ? -19.365 10.762 -25.856 1.00 52.16 280 SER A O 1
ATOM 2207 N N . PRO A 1 281 ? -19.446 12.814 -24.997 1.00 55.09 281 PRO A N 1
ATOM 2208 C CA . PRO A 1 281 ? -18.120 12.717 -24.404 1.00 55.09 281 PRO A CA 1
ATOM 2209 C C . PRO A 1 281 ? -18.210 11.866 -23.133 1.00 55.09 281 PRO A C 1
ATOM 2211 O O . PRO A 1 281 ? -19.082 12.089 -22.295 1.00 55.09 281 PRO A O 1
ATOM 2214 N N . ALA A 1 282 ? -17.329 10.872 -22.997 1.00 56.28 282 ALA A N 1
ATOM 2215 C CA . ALA A 1 282 ? -17.388 9.892 -21.907 1.00 56.28 282 ALA A CA 1
ATOM 2216 C C . ALA A 1 282 ? -17.319 10.511 -20.492 1.00 56.28 282 ALA A C 1
ATOM 2218 O O . ALA A 1 282 ? -17.811 9.896 -19.564 1.00 56.28 282 ALA A O 1
ATOM 2219 N N . TRP A 1 283 ? -16.771 11.721 -20.347 1.00 60.12 283 TRP A N 1
ATOM 2220 C CA . TRP A 1 283 ? -16.511 12.408 -19.074 1.00 60.12 283 TRP A CA 1
ATOM 2221 C C . TRP A 1 283 ? -17.405 13.642 -18.821 1.00 60.12 283 TRP A C 1
ATOM 2223 O O . TRP A 1 283 ? -17.225 14.323 -17.824 1.00 60.12 283 TRP A O 1
ATOM 2233 N N . MET A 1 284 ? -18.345 13.971 -19.723 1.00 54.50 284 MET A N 1
ATOM 2234 C CA . MET A 1 284 ? -19.197 15.181 -19.621 1.00 54.50 284 MET A CA 1
ATOM 2235 C C . MET A 1 284 ? -20.684 14.897 -19.363 1.00 54.50 284 MET A C 1
ATOM 2237 O O . MET A 1 284 ? -21.509 15.801 -19.481 1.00 54.50 284 MET A O 1
ATOM 2241 N N . ARG A 1 285 ? -21.053 13.644 -19.086 1.00 48.34 285 ARG A N 1
ATOM 2242 C CA . ARG A 1 285 ? -22.444 13.262 -18.776 1.00 48.34 285 ARG A CA 1
ATOM 2243 C C . ARG A 1 285 ? -22.700 12.959 -17.309 1.00 48.34 285 ARG A C 1
ATOM 2245 O O . ARG A 1 285 ? -23.861 12.874 -16.925 1.00 48.34 285 ARG A O 1
ATOM 2252 N N . GLU A 1 286 ? -21.647 12.757 -16.532 1.00 53.66 286 GLU A N 1
ATOM 2253 C CA . GLU A 1 286 ? -21.760 12.726 -15.081 1.00 53.66 286 GLU A CA 1
ATOM 2254 C C . GLU A 1 286 ? -22.074 14.143 -14.594 1.00 53.66 286 GLU A C 1
ATOM 2256 O O . GLU A 1 286 ? -21.788 15.125 -15.294 1.00 53.66 286 GLU A O 1
ATOM 2261 N N . GLU A 1 287 ? -22.704 14.249 -13.423 1.00 55.00 287 GLU A N 1
ATOM 2262 C CA . GLU A 1 287 ? -22.775 15.530 -12.728 1.00 55.00 287 GLU A CA 1
ATOM 2263 C C . GLU A 1 287 ? -21.347 16.074 -12.666 1.00 55.00 287 GLU A C 1
ATOM 2265 O O . GLU A 1 287 ? -20.412 15.346 -12.317 1.00 55.00 287 GLU A O 1
ATOM 2270 N N . ARG A 1 288 ? -21.157 17.304 -13.157 1.00 62.34 288 ARG A N 1
ATOM 2271 C CA . ARG A 1 288 ? -19.824 17.906 -13.215 1.00 62.34 288 ARG A CA 1
ATOM 2272 C C . ARG A 1 288 ? -19.222 17.800 -11.821 1.00 62.34 288 ARG A C 1
ATOM 2274 O O . ARG A 1 288 ? -19.925 18.054 -10.844 1.00 62.34 288 ARG A O 1
ATOM 2281 N N . ALA A 1 289 ? -17.947 17.416 -11.736 1.00 64.88 289 ALA A N 1
ATOM 2282 C CA . ALA A 1 289 ? -17.260 17.449 -10.454 1.00 64.88 289 ALA A CA 1
ATOM 2283 C C . ALA A 1 289 ? -17.457 18.846 -9.840 1.00 64.88 289 ALA A C 1
ATOM 2285 O O . ALA A 1 289 ? -17.523 19.831 -10.580 1.00 64.88 289 ALA A O 1
ATOM 2286 N N . LEU A 1 290 ? -17.637 18.920 -8.518 1.00 64.00 290 LEU A N 1
ATOM 2287 C CA . LEU A 1 290 ? -18.067 20.139 -7.809 1.00 64.00 290 LEU A CA 1
ATOM 2288 C C . LEU A 1 290 ? -17.183 21.369 -8.104 1.00 64.00 290 LEU A C 1
ATOM 2290 O O . LEU A 1 290 ? -17.593 22.505 -7.894 1.00 64.00 290 LEU A O 1
ATOM 2294 N N . ASP A 1 291 ? -15.965 21.132 -8.577 1.00 69.12 291 ASP A N 1
ATOM 2295 C CA . ASP A 1 291 ? -14.922 22.085 -8.934 1.00 69.12 291 ASP A CA 1
ATOM 2296 C C . ASP A 1 291 ? -14.877 22.459 -10.433 1.00 69.12 291 ASP A C 1
ATOM 2298 O O . ASP A 1 291 ? -14.134 23.359 -10.828 1.00 69.12 291 ASP A O 1
ATOM 2302 N N . VAL A 1 292 ? -15.683 21.824 -11.288 1.00 71.75 292 VAL A N 1
ATOM 2303 C CA . VAL A 1 292 ? -15.792 22.143 -12.717 1.00 71.75 292 VAL A CA 1
ATOM 2304 C C . VAL A 1 292 ? -16.892 23.181 -12.932 1.00 71.75 292 VAL A C 1
ATOM 2306 O O . VAL A 1 292 ? -18.079 22.891 -12.796 1.00 71.75 292 VAL A O 1
ATOM 2309 N N . SER A 1 293 ? -16.497 24.388 -13.351 1.00 76.19 293 SER A N 1
ATOM 2310 C CA . SER A 1 293 ? -17.420 25.498 -13.632 1.00 76.19 293 SER A CA 1
ATOM 2311 C C . SER A 1 293 ? -18.592 25.089 -14.536 1.00 76.19 293 SER A C 1
ATOM 2313 O O . SER A 1 293 ? -18.409 24.456 -15.582 1.00 76.19 293 SER A O 1
ATOM 2315 N N . GLU A 1 294 ? -19.805 25.527 -14.189 1.00 76.38 294 GLU A N 1
ATOM 2316 C CA . GLU A 1 294 ? -21.018 25.376 -15.006 1.00 76.38 294 GLU A CA 1
ATOM 2317 C C . GLU A 1 294 ? -20.906 26.075 -16.375 1.00 76.38 294 GLU A C 1
ATOM 2319 O O . GLU A 1 294 ? -21.541 25.681 -17.363 1.00 76.38 294 GLU A O 1
ATOM 2324 N N . GLU A 1 295 ? -20.009 27.050 -16.497 1.00 77.19 295 GLU A N 1
ATOM 2325 C CA . GLU A 1 295 ? -19.743 27.762 -17.746 1.00 77.19 295 GLU A CA 1
ATOM 2326 C C . GLU A 1 295 ? -18.842 26.982 -18.702 1.00 77.19 295 GLU A C 1
ATOM 2328 O O . GLU A 1 295 ? -18.781 27.314 -19.885 1.00 77.19 295 GLU A O 1
ATOM 2333 N N . PHE A 1 296 ? -18.198 25.900 -18.251 1.00 74.38 296 PHE A N 1
ATOM 2334 C CA . PHE A 1 296 ? -17.340 25.099 -19.117 1.00 74.38 296 PHE A CA 1
ATOM 2335 C C . PHE A 1 296 ? -18.116 24.590 -20.346 1.00 74.38 296 PHE A C 1
ATOM 2337 O O . PHE A 1 296 ? -19.226 24.041 -20.245 1.00 74.38 296 PHE A O 1
ATOM 2344 N N . ARG A 1 297 ? -17.542 24.818 -21.531 1.00 72.50 297 ARG A N 1
ATOM 2345 C CA . ARG A 1 297 ? -18.052 24.376 -22.835 1.00 72.50 297 ARG A CA 1
ATOM 2346 C C . ARG A 1 297 ? -16.932 23.662 -23.576 1.00 72.50 297 ARG A C 1
ATOM 2348 O O . ARG A 1 297 ? -15.796 24.129 -23.599 1.00 72.50 297 ARG A O 1
ATOM 2355 N N . TRP A 1 298 ? -17.263 22.537 -24.196 1.00 69.31 298 TRP A N 1
ATOM 2356 C CA . TRP A 1 298 ? -16.298 21.779 -24.978 1.00 69.31 298 TRP A CA 1
ATOM 2357 C C . TRP A 1 298 ? -16.095 22.397 -26.358 1.00 69.31 298 TRP A C 1
ATOM 2359 O O . TRP A 1 298 ? -17.045 22.554 -27.124 1.00 69.31 298 TRP A O 1
ATOM 236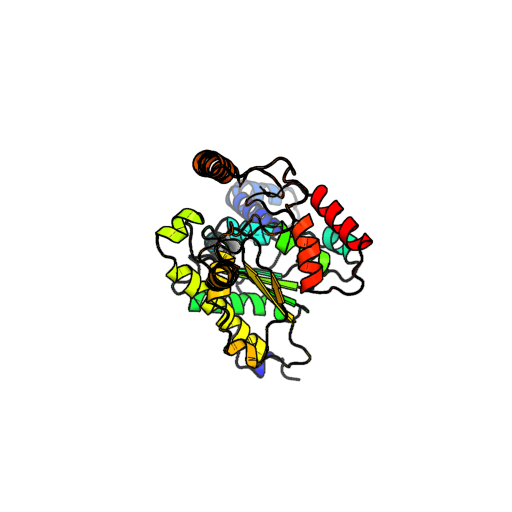9 N N . PHE A 1 299 ? -14.837 22.676 -26.686 1.00 75.56 299 PHE A N 1
ATOM 2370 C CA . PHE A 1 299 ? -14.390 23.099 -28.006 1.00 75.56 299 PHE A CA 1
ATOM 2371 C C . PHE A 1 299 ? -13.290 22.135 -28.474 1.00 75.56 299 PHE A C 1
ATOM 2373 O O . PHE A 1 299 ? -12.223 22.116 -27.861 1.00 75.56 299 PHE A O 1
ATOM 2380 N N . PRO A 1 300 ? -13.498 21.335 -29.539 1.00 58.28 300 PRO A N 1
ATOM 2381 C CA . PRO A 1 300 ? -12.700 20.137 -29.811 1.00 58.28 300 PRO A CA 1
ATOM 2382 C C . PRO A 1 300 ? -11.182 20.332 -29.786 1.00 58.28 300 PRO A C 1
ATOM 2384 O O . PRO A 1 300 ? -10.474 19.523 -29.204 1.00 58.28 300 PRO A O 1
ATOM 2387 N N . VAL A 1 301 ? -10.671 21.405 -30.387 1.00 74.38 301 VAL A N 1
ATOM 2388 C CA . VAL A 1 301 ? -9.224 21.666 -30.439 1.00 74.38 301 VAL A CA 1
ATOM 2389 C C . VAL A 1 301 ? -8.733 22.332 -29.154 1.00 74.38 301 VAL A C 1
ATOM 2391 O O . VAL A 1 301 ? -7.745 21.895 -28.570 1.00 74.38 301 VAL A O 1
ATOM 2394 N N . MET A 1 302 ? -9.443 23.361 -28.685 1.00 71.38 302 MET A N 1
ATOM 2395 C CA . MET A 1 302 ? -9.041 24.152 -27.520 1.00 71.38 302 MET A CA 1
ATOM 2396 C C . MET A 1 302 ? -9.081 23.326 -26.233 1.00 71.38 302 MET A C 1
ATOM 2398 O O . MET A 1 302 ? -8.112 23.303 -25.484 1.00 71.38 302 MET A O 1
ATOM 2402 N N . THR A 1 303 ? -10.167 22.587 -26.010 1.00 71.56 303 THR A N 1
ATOM 2403 C CA . THR A 1 303 ? -10.322 21.733 -24.833 1.00 71.56 303 THR A CA 1
ATOM 2404 C C . THR A 1 303 ? -9.312 20.589 -24.833 1.00 71.56 303 THR A C 1
ATOM 2406 O O . THR A 1 303 ? -8.776 20.260 -23.782 1.00 71.56 303 THR A O 1
ATOM 2409 N N . MET A 1 304 ? -8.990 20.006 -25.994 1.00 72.06 304 MET A N 1
ATOM 2410 C CA . MET A 1 304 ? -7.950 18.971 -26.073 1.00 72.06 304 MET A CA 1
ATOM 2411 C C . MET A 1 304 ? -6.549 19.531 -25.809 1.00 72.06 304 MET A C 1
ATOM 2413 O O . MET A 1 304 ? -5.740 18.862 -25.171 1.00 72.06 304 MET A O 1
ATOM 2417 N N . PHE A 1 305 ? -6.263 20.755 -26.258 1.00 72.56 305 PHE A N 1
ATOM 2418 C CA . PHE A 1 305 ? -5.009 21.438 -25.946 1.00 72.56 305 PHE A CA 1
ATOM 2419 C C . PHE A 1 305 ? -4.898 21.778 -24.452 1.00 72.56 305 PHE A C 1
ATOM 2421 O O . PHE A 1 305 ? -3.866 21.510 -23.843 1.00 72.56 305 PHE A O 1
ATOM 2428 N N . GLN A 1 306 ? -5.973 22.287 -23.844 1.00 75.56 306 GLN A N 1
ATOM 2429 C CA . GLN A 1 306 ? -6.058 22.533 -22.400 1.00 75.56 306 GLN A CA 1
ATOM 2430 C C . GLN A 1 306 ? -5.832 21.244 -21.599 1.00 75.56 306 GLN A C 1
ATOM 2432 O O . GLN A 1 306 ? -4.935 21.203 -20.768 1.00 75.56 306 GLN A O 1
ATOM 2437 N N . LEU A 1 307 ? -6.522 20.153 -21.948 1.00 75.94 307 LEU A N 1
ATOM 2438 C CA . LEU A 1 307 ? -6.314 18.831 -21.342 1.00 75.94 307 LEU A CA 1
ATOM 2439 C C . LEU A 1 307 ? -4.866 18.336 -21.459 1.00 75.94 307 LEU A C 1
ATOM 2441 O O . LEU A 1 307 ? -4.360 17.688 -20.544 1.00 75.94 307 LEU A O 1
ATOM 2445 N N . ALA A 1 308 ? -4.186 18.610 -22.575 1.00 73.88 308 ALA A N 1
ATOM 2446 C CA . ALA A 1 308 ? -2.783 18.237 -22.740 1.00 73.88 308 ALA A CA 1
ATOM 2447 C C . ALA A 1 308 ? -1.863 19.016 -21.783 1.00 73.88 308 ALA A C 1
ATOM 2449 O O . ALA A 1 308 ? -0.943 18.425 -21.214 1.00 73.88 308 ALA A O 1
ATOM 2450 N N . LEU A 1 309 ? -2.127 20.312 -21.575 1.00 79.62 309 LEU A N 1
ATOM 2451 C CA . LEU A 1 309 ? -1.418 21.132 -20.588 1.00 79.62 309 LEU A CA 1
ATOM 2452 C C . LEU A 1 309 ? -1.719 20.671 -19.157 1.00 79.62 309 LEU A C 1
ATOM 2454 O O . LEU A 1 309 ? -0.787 20.458 -18.383 1.00 79.62 309 LEU A O 1
ATOM 2458 N N . ASP A 1 310 ? -2.990 20.428 -18.834 1.00 75.31 310 ASP A N 1
ATOM 2459 C CA . ASP A 1 310 ? -3.422 19.935 -17.522 1.00 75.31 310 ASP A CA 1
ATOM 2460 C C . ASP A 1 310 ? -2.772 18.585 -17.199 1.00 75.31 310 ASP A C 1
ATOM 2462 O O . ASP A 1 310 ? -2.280 18.356 -16.094 1.00 75.31 310 ASP A O 1
ATOM 2466 N N . MET A 1 311 ? -2.673 17.693 -18.189 1.00 74.25 311 MET A N 1
ATOM 2467 C CA . MET A 1 311 ? -2.000 16.408 -18.026 1.00 74.25 311 MET A CA 1
ATOM 2468 C C . MET A 1 311 ? -0.497 16.567 -17.757 1.00 74.25 311 MET A C 1
ATOM 2470 O O . MET A 1 311 ? 0.056 15.791 -16.972 1.00 74.25 311 MET A O 1
ATOM 2474 N N . ALA A 1 312 ? 0.157 17.588 -18.325 1.00 72.94 312 ALA A N 1
ATOM 2475 C CA . ALA A 1 312 ? 1.568 17.882 -18.069 1.00 72.94 312 ALA A CA 1
ATOM 2476 C C . ALA A 1 312 ? 1.837 18.327 -16.618 1.00 72.94 312 ALA A C 1
ATOM 2478 O O . ALA A 1 312 ? 2.917 18.055 -16.093 1.00 72.94 312 ALA A O 1
ATOM 2479 N N . ILE A 1 313 ? 0.853 18.950 -15.960 1.00 74.19 313 ILE A N 1
ATOM 2480 C CA . ILE A 1 313 ? 0.939 19.397 -14.558 1.00 74.19 313 ILE A CA 1
ATOM 2481 C C . ILE A 1 313 ? 0.130 18.525 -13.584 1.00 74.19 313 ILE A C 1
ATOM 2483 O O . ILE A 1 313 ? 0.078 18.818 -12.393 1.00 74.19 313 ILE A O 1
ATOM 2487 N N . SER A 1 314 ? -0.457 17.419 -14.049 1.00 71.69 314 SER A N 1
ATOM 2488 C CA . SER A 1 314 ? -1.389 16.572 -13.280 1.00 71.69 314 SER A CA 1
ATOM 2489 C C . SER A 1 314 ? -0.818 15.946 -11.999 1.00 71.69 314 SER A C 1
ATOM 2491 O O . SER A 1 314 ? -1.576 15.449 -11.171 1.00 71.69 314 SER A O 1
ATOM 2493 N N . LEU A 1 315 ? 0.505 15.971 -11.820 1.00 72.31 315 LEU A N 1
ATOM 2494 C CA . LEU A 1 315 ? 1.210 15.521 -10.614 1.00 72.31 315 LEU A CA 1
ATOM 2495 C C . LEU A 1 315 ? 1.552 16.668 -9.647 1.00 72.31 315 LEU A C 1
ATOM 2497 O O . LEU A 1 315 ? 2.316 16.462 -8.710 1.00 72.31 315 LEU A O 1
ATOM 2501 N N . GLN A 1 316 ? 1.060 17.883 -9.894 1.00 75.44 316 GLN A N 1
ATOM 2502 C CA . GLN A 1 316 ? 1.367 19.084 -9.104 1.00 75.44 316 GLN A CA 1
ATOM 2503 C C . GLN A 1 316 ? 0.122 19.737 -8.497 1.00 75.44 316 GLN A C 1
ATOM 2505 O O . GLN A 1 316 ? 0.243 20.755 -7.821 1.00 75.44 316 GLN A O 1
ATOM 2510 N N . VAL A 1 317 ? -1.064 19.166 -8.725 1.00 76.50 317 VAL A N 1
ATOM 2511 C CA . VAL A 1 317 ? -2.336 19.698 -8.228 1.00 76.50 317 VAL A CA 1
ATOM 2512 C C . VAL A 1 317 ? -2.883 18.727 -7.181 1.00 76.50 317 VAL A C 1
ATOM 2514 O O . VAL A 1 317 ? -3.460 17.712 -7.556 1.00 76.50 317 VAL A O 1
ATOM 2517 N N . PRO A 1 318 ? -2.681 18.971 -5.874 1.00 73.44 318 PRO A N 1
ATOM 2518 C CA . PRO A 1 318 ? -3.135 18.057 -4.830 1.00 73.44 318 PRO A CA 1
ATOM 2519 C C . PRO A 1 318 ? -4.633 17.775 -4.938 1.00 73.44 318 PRO A C 1
ATOM 2521 O O . PRO A 1 318 ? -5.398 18.692 -5.223 1.00 73.44 318 PRO A O 1
ATOM 2524 N N . ARG A 1 319 ? -5.045 16.531 -4.660 1.00 73.88 319 ARG A N 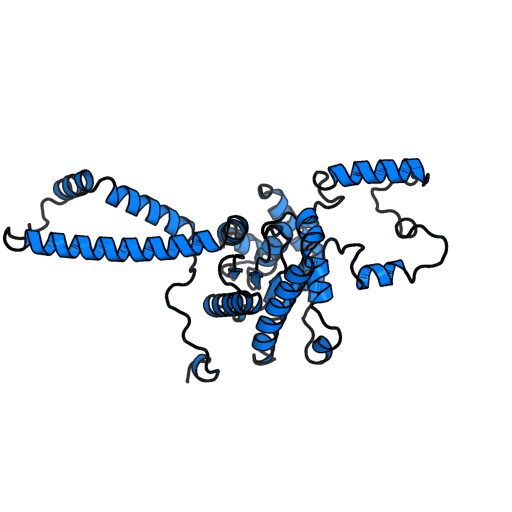1
ATOM 2525 C CA . ARG A 1 319 ? -6.435 16.031 -4.755 1.00 73.88 319 ARG A CA 1
ATOM 2526 C C . ARG A 1 319 ? -6.986 15.903 -6.178 1.00 73.88 319 ARG A C 1
ATOM 2528 O O . ARG A 1 319 ? -8.009 15.253 -6.364 1.00 73.88 319 ARG A O 1
ATOM 2535 N N . TYR A 1 320 ? -6.329 16.495 -7.172 1.00 73.00 320 TYR A N 1
ATOM 2536 C CA . TYR A 1 320 ? -6.798 16.533 -8.552 1.00 73.00 320 TYR A CA 1
ATOM 2537 C C . TYR A 1 320 ? -5.770 15.908 -9.505 1.00 73.00 320 TYR A C 1
ATOM 2539 O O . TYR A 1 320 ? -4.615 15.646 -9.164 1.00 73.00 320 TYR A O 1
ATOM 2547 N N . GLY A 1 321 ? -6.198 15.618 -10.733 1.00 70.38 321 GLY A N 1
ATOM 2548 C CA . GLY A 1 321 ? -5.336 14.995 -11.736 1.00 70.38 321 GLY A CA 1
ATOM 2549 C C . GLY A 1 321 ? -4.899 13.580 -11.342 1.00 70.38 321 GLY A C 1
ATOM 2550 O O . GLY A 1 321 ? -5.725 12.680 -11.213 1.00 70.38 321 GLY A O 1
ATOM 2551 N N . HIS A 1 322 ? -3.589 13.365 -11.202 1.00 73.62 322 HIS A N 1
ATOM 2552 C CA . HIS A 1 322 ? -2.999 12.078 -10.811 1.00 73.62 322 HIS A CA 1
ATOM 2553 C C . HIS A 1 322 ? -2.282 12.157 -9.451 1.00 73.62 322 HIS A C 1
ATOM 2555 O O . HIS A 1 322 ? -1.385 11.355 -9.183 1.00 73.62 322 HIS A O 1
ATOM 2561 N N . PHE A 1 323 ? -2.668 13.132 -8.614 1.00 75.25 323 PHE A N 1
ATOM 2562 C CA . PHE A 1 323 ? -2.164 13.327 -7.256 1.00 75.25 323 PHE A CA 1
ATOM 2563 C C . PHE A 1 323 ? -3.218 12.901 -6.227 1.00 75.25 323 PHE A C 1
ATOM 2565 O O . PHE A 1 323 ? -4.159 13.638 -5.931 1.00 75.25 323 PHE A O 1
ATOM 2572 N N . TYR A 1 324 ? -3.035 11.719 -5.644 1.00 80.50 324 TYR A N 1
ATOM 2573 C CA . TYR A 1 324 ? -3.902 11.217 -4.580 1.00 80.50 324 TYR A CA 1
ATOM 2574 C C . TYR A 1 324 ? -3.463 11.754 -3.218 1.00 80.50 324 TYR A C 1
ATOM 2576 O O . TYR A 1 324 ? -2.287 12.043 -3.000 1.00 80.50 324 TYR A O 1
ATOM 2584 N N . VAL A 1 325 ? -4.413 11.904 -2.296 1.00 83.75 325 VAL A N 1
ATOM 2585 C CA . VAL A 1 325 ? -4.130 12.347 -0.928 1.00 83.75 325 VAL A CA 1
ATOM 2586 C C . VAL A 1 325 ? -4.764 11.406 0.086 1.00 83.75 325 VAL A C 1
ATOM 2588 O O . VAL A 1 325 ? -5.807 10.804 -0.166 1.00 83.75 325 VAL A O 1
ATOM 2591 N N . ALA A 1 326 ? -4.158 11.317 1.269 1.00 86.00 326 ALA A N 1
ATOM 2592 C CA . ALA A 1 326 ? -4.654 10.464 2.344 1.00 86.00 326 ALA A CA 1
ATOM 2593 C C . ALA A 1 326 ? -6.130 10.713 2.717 1.00 86.00 326 ALA A C 1
ATOM 2595 O O . ALA A 1 326 ? -6.851 9.730 2.854 1.00 86.00 326 ALA A O 1
ATOM 2596 N N . PRO A 1 327 ? -6.639 11.964 2.804 1.00 88.25 327 PRO A N 1
ATOM 2597 C CA . PRO A 1 327 ? -8.058 12.202 3.065 1.00 88.25 327 PRO A CA 1
ATOM 2598 C C . PRO A 1 327 ? -9.029 11.465 2.143 1.00 88.25 327 PRO A C 1
ATOM 2600 O O . PRO A 1 327 ? -10.067 11.016 2.621 1.00 88.25 327 PRO A O 1
ATOM 2603 N N . ASP A 1 328 ? -8.681 11.304 0.867 1.00 87.31 328 ASP A N 1
ATOM 2604 C CA . ASP A 1 328 ? -9.545 10.635 -0.109 1.00 87.31 328 ASP A CA 1
ATOM 2605 C C . ASP A 1 328 ? -9.435 9.108 0.022 1.00 87.31 328 ASP A C 1
ATOM 2607 O O . ASP A 1 328 ? -10.416 8.384 -0.149 1.00 87.31 328 ASP A O 1
ATOM 2611 N N . TYR A 1 329 ? -8.257 8.607 0.412 1.00 90.94 329 TYR A N 1
ATOM 2612 C CA . TYR A 1 329 ? -8.067 7.199 0.761 1.00 90.94 329 TYR A CA 1
ATOM 2613 C C . TYR A 1 329 ? -8.811 6.788 2.025 1.00 90.94 329 TYR A C 1
ATOM 2615 O O . TYR A 1 329 ? -9.283 5.658 2.085 1.00 90.94 329 TYR A O 1
ATOM 2623 N N . ILE A 1 330 ? -8.912 7.668 3.023 1.00 94.19 330 ILE A N 1
ATOM 2624 C CA . ILE A 1 330 ? -9.556 7.364 4.307 1.00 94.19 330 ILE A CA 1
ATOM 2625 C C . ILE A 1 330 ? -11.016 6.974 4.106 1.00 94.19 330 ILE A C 1
ATOM 2627 O O . ILE A 1 330 ? -11.440 5.935 4.609 1.00 94.19 330 ILE A O 1
ATOM 2631 N N . ASP A 1 331 ? -11.770 7.777 3.357 1.00 91.69 331 ASP A N 1
ATOM 2632 C CA . ASP A 1 331 ? -13.189 7.500 3.135 1.00 91.69 331 ASP A CA 1
ATOM 2633 C C . ASP A 1 331 ? -13.361 6.241 2.274 1.00 91.69 331 ASP A C 1
ATOM 2635 O O . ASP A 1 331 ? -14.136 5.353 2.615 1.00 91.69 331 ASP A O 1
ATOM 2639 N N . ALA A 1 332 ? -12.568 6.107 1.207 1.00 90.31 332 ALA A N 1
ATOM 2640 C CA . ALA A 1 332 ? -12.653 4.956 0.316 1.00 90.31 332 ALA A CA 1
ATOM 2641 C C . ALA A 1 332 ? -12.271 3.634 1.006 1.00 90.31 332 ALA A C 1
ATOM 2643 O O . ALA A 1 332 ? -12.934 2.617 0.811 1.00 90.31 332 ALA A O 1
ATOM 2644 N N . TRP A 1 333 ? -11.219 3.627 1.830 1.00 94.69 333 TRP A N 1
ATOM 2645 C CA . TRP A 1 333 ? -10.838 2.436 2.585 1.00 94.69 333 TRP A CA 1
ATOM 2646 C C . TRP A 1 333 ? -11.855 2.088 3.657 1.00 94.69 333 TRP A C 1
ATOM 2648 O O . TRP A 1 333 ? -12.129 0.905 3.828 1.00 94.69 333 TRP A O 1
ATOM 2658 N N . ALA A 1 334 ? -12.440 3.076 4.336 1.00 94.25 334 ALA A N 1
ATOM 2659 C CA . ALA A 1 334 ? -13.468 2.820 5.334 1.00 94.25 334 ALA A CA 1
ATOM 2660 C C . ALA A 1 334 ? -14.679 2.079 4.747 1.00 94.25 334 ALA A C 1
ATOM 2662 O O . ALA A 1 334 ? -15.173 1.147 5.377 1.00 94.25 334 ALA A O 1
ATOM 2663 N N . GLU A 1 335 ? -15.099 2.426 3.528 1.00 91.06 335 GLU A N 1
ATOM 2664 C CA . GLU A 1 335 ? -16.169 1.714 2.816 1.00 91.06 335 GLU A CA 1
ATOM 2665 C C . GLU A 1 335 ? -15.778 0.275 2.441 1.00 91.06 335 GLU A C 1
ATOM 2667 O O . GLU A 1 335 ? -16.607 -0.634 2.490 1.00 91.06 335 GLU A O 1
ATOM 2672 N N . VAL A 1 336 ? -14.505 0.048 2.093 1.00 90.06 336 VAL A N 1
ATOM 2673 C CA . VAL A 1 336 ? -13.997 -1.273 1.683 1.00 90.06 336 VAL A CA 1
ATOM 2674 C C . VAL A 1 336 ? -13.775 -2.205 2.874 1.00 90.06 336 VAL A C 1
ATOM 2676 O O . VAL A 1 336 ? -14.149 -3.374 2.807 1.00 90.06 336 VAL A O 1
ATOM 2679 N N . VAL A 1 337 ? -13.140 -1.728 3.949 1.00 93.56 337 VAL A N 1
ATOM 2680 C CA . VAL A 1 337 ? -12.755 -2.578 5.092 1.00 93.56 337 VAL A CA 1
ATOM 2681 C C . VAL A 1 337 ? -13.805 -2.608 6.197 1.00 93.56 337 VAL A C 1
ATOM 2683 O O . VAL A 1 337 ? -13.811 -3.552 6.989 1.00 93.56 337 VAL A O 1
ATOM 2686 N N . GLN A 1 338 ? -14.688 -1.602 6.231 1.00 93.00 338 GLN A N 1
ATOM 2687 C CA . GLN A 1 338 ? -15.771 -1.433 7.202 1.00 93.00 338 GLN A CA 1
ATOM 2688 C C . GLN A 1 338 ? -15.287 -1.624 8.649 1.00 93.00 338 GLN A C 1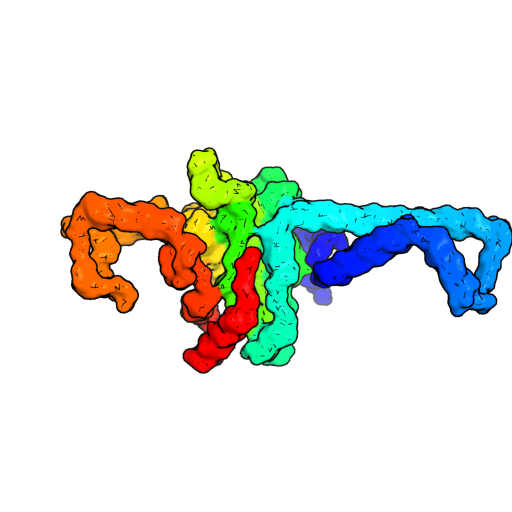
ATOM 2690 O O . GLN A 1 338 ? -15.685 -2.585 9.314 1.00 93.00 338 GLN A O 1
ATOM 2695 N N . PRO A 1 339 ? -14.386 -0.750 9.140 1.00 92.62 339 PRO A N 1
ATOM 2696 C CA . PRO A 1 339 ? -13.818 -0.910 10.469 1.00 92.62 339 PRO A CA 1
ATOM 2697 C C . PRO A 1 339 ? -14.896 -0.728 11.543 1.00 92.62 339 PRO A C 1
ATOM 2699 O O . PRO A 1 339 ? -15.794 0.110 11.419 1.00 92.62 339 PRO A O 1
ATOM 2702 N N . GLU A 1 340 ? -14.810 -1.510 12.617 1.00 88.94 340 GLU A N 1
ATOM 2703 C CA . GLU A 1 340 ? -15.794 -1.455 13.696 1.00 88.94 340 GLU A CA 1
ATOM 2704 C C . GLU A 1 340 ? -15.821 -0.064 14.354 1.00 88.94 340 GLU A C 1
ATOM 2706 O O . GLU A 1 340 ? -14.789 0.568 14.592 1.00 88.94 340 GLU A O 1
ATOM 2711 N N . GLY A 1 341 ? -17.025 0.450 14.622 1.00 90.06 341 GLY A N 1
ATOM 2712 C CA . GLY A 1 341 ? -17.204 1.762 15.249 1.00 90.06 341 GLY A CA 1
ATOM 2713 C C . GLY A 1 341 ? -16.787 2.954 14.376 1.00 90.06 341 GLY A C 1
ATOM 2714 O O . GLY A 1 341 ? -16.595 4.058 14.903 1.00 90.06 341 GLY A O 1
ATOM 2715 N N . TRP A 1 342 ? -16.636 2.772 13.057 1.00 95.00 342 TRP A N 1
ATOM 2716 C CA . TRP A 1 342 ? -16.321 3.876 12.152 1.00 95.00 342 TRP A CA 1
ATOM 2717 C C . TRP A 1 342 ? -17.416 4.946 12.145 1.00 95.00 342 TRP A C 1
ATOM 2719 O O . TRP A 1 342 ? -18.609 4.658 12.148 1.00 95.00 342 TRP A O 1
ATOM 2729 N N . SER A 1 343 ? -17.009 6.215 12.151 1.00 95.12 343 SER A N 1
ATOM 2730 C CA . SER A 1 343 ? -17.926 7.358 12.143 1.00 95.12 343 SER A CA 1
ATOM 2731 C C . SER A 1 343 ? -17.287 8.557 11.457 1.00 95.12 343 SER A C 1
ATOM 2733 O O . SER A 1 343 ? -16.061 8.656 11.383 1.00 95.12 343 SER A O 1
ATOM 2735 N N . ALA A 1 344 ? -18.105 9.531 11.045 1.00 94.75 344 ALA A N 1
ATOM 2736 C CA . ALA A 1 344 ? -17.618 10.791 10.480 1.00 94.75 344 ALA A CA 1
ATOM 2737 C C . ALA A 1 344 ? -16.623 11.513 11.412 1.00 94.75 344 ALA A C 1
ATOM 2739 O O . ALA A 1 344 ? -15.653 12.110 10.949 1.00 94.75 344 ALA A O 1
ATOM 2740 N N . LYS A 1 345 ? -16.808 11.400 12.737 1.00 95.38 345 LYS A N 1
ATOM 2741 C CA . LYS A 1 345 ? -15.875 11.947 13.734 1.00 95.38 345 LYS A CA 1
ATOM 2742 C C . LYS A 1 345 ? -14.516 11.240 13.697 1.00 95.38 345 LYS A C 1
ATOM 2744 O O . LYS A 1 345 ? -13.491 11.915 13.753 1.00 95.38 345 LYS A O 1
ATOM 2749 N N . ARG A 1 346 ? -14.492 9.904 13.590 1.00 94.94 346 ARG A N 1
ATOM 2750 C CA . ARG A 1 346 ? -13.241 9.136 13.439 1.00 94.94 346 ARG A CA 1
ATOM 2751 C C . ARG A 1 346 ? -12.558 9.457 12.110 1.00 94.94 346 ARG A C 1
ATOM 2753 O O . ARG A 1 346 ? -11.362 9.724 12.110 1.00 94.94 346 ARG A O 1
ATOM 2760 N N . ALA A 1 347 ? -13.314 9.537 11.015 1.00 95.50 347 ALA A N 1
ATOM 2761 C CA . ALA A 1 347 ? -12.781 9.932 9.713 1.00 95.50 347 ALA A CA 1
ATOM 2762 C C . ALA A 1 347 ? -12.125 11.325 9.762 1.00 95.50 347 ALA A C 1
ATOM 2764 O O . ALA A 1 347 ? -10.982 11.481 9.337 1.00 95.50 347 ALA A O 1
ATOM 2765 N N . ALA A 1 348 ? -12.794 12.322 10.355 1.00 95.12 348 ALA A N 1
ATOM 2766 C CA . ALA A 1 348 ? -12.234 13.663 10.542 1.00 95.12 348 ALA A CA 1
ATOM 2767 C C . ALA A 1 348 ? -10.974 13.660 11.429 1.00 95.12 348 ALA A C 1
ATOM 2769 O O . ALA A 1 348 ? -9.997 14.339 11.119 1.00 95.12 348 ALA A O 1
ATOM 2770 N N . GLY A 1 349 ? -10.968 12.862 12.503 1.00 94.12 349 GLY A N 1
ATOM 2771 C CA . GLY A 1 349 ? -9.799 12.691 13.366 1.00 94.12 349 GLY A CA 1
ATOM 2772 C C . GLY A 1 349 ? -8.590 12.122 12.621 1.00 94.12 349 GLY A C 1
ATOM 2773 O O . GLY A 1 349 ? -7.486 12.643 12.769 1.00 94.12 349 GLY A O 1
ATOM 2774 N N . LEU A 1 350 ? -8.800 11.106 11.775 1.00 94.31 350 LEU A N 1
ATOM 2775 C CA . LEU A 1 350 ? -7.728 10.513 10.975 1.00 94.31 350 LEU A CA 1
ATOM 2776 C C . LEU A 1 350 ? -7.211 11.489 9.911 1.00 94.31 350 LEU A C 1
ATOM 2778 O O . LEU A 1 350 ? -6.002 11.646 9.759 1.00 94.31 350 LEU A O 1
ATOM 2782 N N . LYS A 1 351 ? -8.107 12.216 9.232 1.00 93.88 351 LYS A N 1
ATOM 2783 C CA . LYS A 1 351 ? -7.729 13.268 8.270 1.00 93.88 351 LYS A CA 1
ATOM 2784 C C . LYS A 1 351 ? -6.836 14.329 8.921 1.00 93.88 351 LYS A C 1
ATOM 2786 O O . LYS A 1 351 ? -5.788 14.655 8.371 1.00 93.88 351 LYS A O 1
ATOM 2791 N N . ALA A 1 352 ? -7.173 14.767 10.135 1.00 92.38 352 ALA A N 1
ATOM 2792 C CA . ALA A 1 352 ? -6.368 15.726 10.891 1.00 92.38 352 ALA A CA 1
ATOM 2793 C C . ALA A 1 352 ? -4.980 15.187 11.297 1.00 92.38 352 ALA A C 1
ATOM 2795 O O . ALA A 1 352 ? -4.037 15.966 11.438 1.00 92.38 352 ALA A O 1
ATOM 2796 N N . ILE A 1 353 ? -4.821 13.871 11.496 1.00 90.44 353 ILE A N 1
ATOM 2797 C CA . ILE A 1 353 ? -3.496 13.260 11.702 1.00 90.44 353 ILE A CA 1
ATOM 2798 C C . ILE A 1 353 ? -2.658 13.421 10.430 1.00 90.44 353 ILE A C 1
ATOM 2800 O O . ILE A 1 353 ? -1.538 13.923 10.501 1.00 90.44 353 ILE A O 1
ATOM 2804 N N . PHE A 1 354 ? -3.217 13.080 9.267 1.00 89.31 354 PHE A N 1
ATOM 2805 C CA . PHE A 1 354 ? -2.517 13.192 7.986 1.00 89.31 354 PHE A CA 1
ATOM 2806 C C . PHE A 1 354 ? -2.176 14.626 7.583 1.00 89.31 354 PHE A C 1
ATOM 2808 O O . PHE A 1 354 ? -1.112 14.846 7.017 1.00 89.31 354 PHE A O 1
ATOM 2815 N N . GLU A 1 355 ? -3.020 15.603 7.908 1.00 86.88 355 GLU A N 1
ATOM 2816 C CA . GLU A 1 355 ? -2.726 17.025 7.674 1.00 86.88 355 GLU A CA 1
ATOM 2817 C C . GLU A 1 355 ? -1.521 17.525 8.483 1.00 86.88 355 GLU A C 1
ATOM 2819 O O . GLU A 1 355 ? -0.793 18.409 8.034 1.00 86.88 355 GLU A O 1
ATOM 2824 N N . ARG A 1 356 ? -1.286 16.952 9.672 1.00 86.00 356 ARG A N 1
ATOM 2825 C CA . ARG A 1 356 ? -0.121 17.275 10.511 1.00 86.00 356 ARG A CA 1
ATOM 2826 C C . ARG A 1 356 ? 1.139 16.517 10.103 1.00 86.00 356 ARG A C 1
ATOM 2828 O O . ARG A 1 356 ? 2.235 16.912 10.506 1.00 86.00 356 ARG A O 1
ATOM 2835 N N . ARG A 1 357 ? 1.009 15.426 9.343 1.00 82.06 357 ARG A N 1
ATOM 2836 C CA . ARG A 1 357 ? 2.163 14.663 8.866 1.00 82.06 357 ARG A CA 1
ATOM 2837 C C . ARG A 1 357 ? 2.873 15.458 7.770 1.00 82.06 357 ARG A C 1
ATOM 2839 O O . ARG A 1 357 ? 2.219 15.991 6.874 1.00 82.06 357 ARG A O 1
ATOM 2846 N N . PRO A 1 358 ? 4.214 15.524 7.790 1.00 68.62 358 PRO A N 1
ATOM 2847 C CA . PRO A 1 358 ? 4.943 16.067 6.658 1.00 68.62 358 PRO A CA 1
ATOM 2848 C C . PRO A 1 358 ? 4.586 15.264 5.404 1.00 68.62 358 PRO A C 1
ATOM 2850 O O . PRO A 1 358 ? 4.568 14.029 5.440 1.00 68.62 358 PRO A O 1
ATOM 2853 N N . ALA A 1 359 ? 4.302 15.971 4.306 1.00 57.50 359 ALA A N 1
ATOM 2854 C CA . ALA A 1 359 ? 4.018 15.335 3.028 1.00 57.50 359 ALA A CA 1
ATOM 2855 C C . ALA A 1 359 ? 5.152 14.352 2.693 1.00 57.50 359 ALA A C 1
ATOM 2857 O O . ALA A 1 359 ? 6.332 14.692 2.859 1.00 57.50 359 ALA A O 1
ATOM 2858 N N . PRO A 1 360 ? 4.830 13.126 2.262 1.00 53.38 360 PRO A N 1
ATOM 2859 C CA . PRO A 1 360 ? 5.863 12.157 1.964 1.00 53.38 360 PRO A CA 1
ATOM 2860 C C . PRO A 1 360 ? 6.718 12.636 0.786 1.00 53.38 360 PRO A C 1
ATOM 2862 O O . PRO A 1 360 ? 6.226 12.764 -0.331 1.00 53.38 360 PRO A O 1
ATOM 2865 N N . LEU A 1 361 ? 7.999 12.906 1.067 1.00 41.47 361 LEU A N 1
ATOM 2866 C CA . LEU A 1 361 ? 9.035 13.223 0.073 1.00 41.47 361 LEU A CA 1
ATOM 2867 C C . LEU A 1 361 ? 9.252 12.078 -0.918 1.00 41.47 361 LEU A C 1
ATOM 2869 O O . LEU A 1 361 ? 9.409 10.920 -0.437 1.00 41.47 361 LEU A O 1
#

pLDDT: mean 75.16, std 17.53, range [27.73, 97.75]